Protein AF-A0A9N9F7E8-F1 (afdb_monomer_lite)

Structure (mmCIF, N/CA/C/O backbone):
data_AF-A0A9N9F7E8-F1
#
_entry.id   AF-A0A9N9F7E8-F1
#
loop_
_atom_site.group_PDB
_atom_site.id
_atom_site.type_symbol
_atom_site.label_atom_id
_atom_site.label_alt_id
_atom_site.label_comp_id
_atom_site.label_asym_id
_atom_site.label_entity_id
_atom_site.label_seq_id
_atom_site.pdbx_PDB_ins_code
_atom_site.Cartn_x
_atom_site.Cartn_y
_atom_site.Cartn_z
_atom_site.occupancy
_atom_site.B_iso_or_equiv
_atom_site.auth_seq_id
_atom_site.auth_comp_id
_atom_site.auth_asym_id
_atom_site.auth_atom_id
_atom_site.pdbx_PDB_model_num
ATOM 1 N N . MET A 1 1 ? -14.336 12.355 -33.159 1.00 33.62 1 MET A N 1
ATOM 2 C CA . MET A 1 1 ? -13.121 13.154 -32.905 1.00 33.62 1 MET A CA 1
ATOM 3 C C . MET A 1 1 ? -12.667 12.823 -31.501 1.00 33.62 1 MET A C 1
ATOM 5 O O . MET A 1 1 ? -13.355 13.148 -30.549 1.00 33.62 1 MET A O 1
ATOM 9 N N . SER A 1 2 ? -11.626 12.006 -31.411 1.00 33.62 2 SER A N 1
ATOM 10 C CA . SER A 1 2 ? -11.050 11.473 -30.179 1.00 33.62 2 SER A CA 1
ATOM 11 C C . SER A 1 2 ? -10.043 12.471 -29.615 1.00 33.62 2 SER A C 1
ATOM 13 O O . SER A 1 2 ? -9.005 12.694 -30.240 1.00 33.62 2 SER A O 1
ATOM 15 N N . ASP A 1 3 ? -10.354 13.051 -28.457 1.00 31.88 3 ASP A N 1
ATOM 16 C CA . ASP A 1 3 ? -9.431 13.906 -27.716 1.00 31.88 3 ASP A CA 1
ATOM 17 C C . ASP A 1 3 ? -8.297 13.068 -27.127 1.00 31.88 3 ASP A C 1
ATOM 19 O O . ASP A 1 3 ? -8.476 12.215 -26.257 1.00 31.88 3 ASP A O 1
ATOM 23 N N . ASN A 1 4 ? -7.113 13.321 -27.667 1.00 37.62 4 ASN A N 1
ATOM 24 C CA . ASN A 1 4 ? -5.850 12.723 -27.294 1.00 37.62 4 ASN A CA 1
ATOM 25 C C . ASN A 1 4 ? -5.193 13.675 -26.284 1.00 37.62 4 ASN A C 1
ATOM 27 O O . ASN A 1 4 ? -4.407 14.543 -26.663 1.00 37.62 4 ASN A O 1
ATOM 31 N N . SER A 1 5 ? -5.565 13.579 -25.005 1.00 33.84 5 SER A N 1
ATOM 32 C CA . SER A 1 5 ? -4.912 14.355 -23.950 1.00 33.84 5 SER A CA 1
ATOM 33 C C . SER A 1 5 ? -3.569 13.714 -23.596 1.00 33.84 5 SER A C 1
ATOM 35 O O . SER A 1 5 ? -3.458 12.747 -22.842 1.00 33.84 5 SER A O 1
ATOM 37 N N . SER A 1 6 ? -2.515 14.266 -24.189 1.00 37.91 6 SER A N 1
ATOM 38 C CA . SER A 1 6 ? -1.128 14.064 -23.792 1.00 37.91 6 SER A CA 1
ATOM 39 C C . SER A 1 6 ? -0.944 14.471 -22.327 1.00 37.91 6 SER A C 1
ATOM 41 O O . SER A 1 6 ? -0.905 15.653 -21.993 1.00 37.91 6 SER A O 1
ATOM 43 N N . PHE A 1 7 ? -0.844 13.481 -21.441 1.00 34.72 7 PHE A N 1
ATOM 44 C CA . PHE A 1 7 ? -0.422 13.681 -20.059 1.00 34.72 7 PHE A CA 1
ATOM 45 C C . PHE A 1 7 ? 1.080 13.996 -20.027 1.00 34.72 7 PHE A C 1
ATOM 47 O O . PHE A 1 7 ? 1.919 13.096 -19.945 1.00 34.72 7 PHE A O 1
ATOM 54 N N . ASP A 1 8 ? 1.421 15.281 -20.087 1.00 38.88 8 ASP A N 1
ATOM 55 C CA . ASP A 1 8 ? 2.769 15.771 -19.801 1.00 38.88 8 ASP A CA 1
ATOM 56 C C . ASP A 1 8 ? 3.050 15.645 -18.294 1.00 38.88 8 ASP A C 1
ATOM 58 O O . ASP A 1 8 ? 2.698 16.488 -17.469 1.00 38.88 8 ASP A O 1
ATOM 62 N N . SER A 1 9 ? 3.665 14.524 -17.913 1.00 44.59 9 SER A N 1
ATOM 63 C CA . SER A 1 9 ? 4.025 14.172 -16.538 1.00 44.59 9 SER A CA 1
ATOM 64 C C . SER A 1 9 ? 5.375 14.781 -16.116 1.00 44.59 9 SER A C 1
ATOM 66 O O . SER A 1 9 ? 6.311 14.042 -15.809 1.00 44.59 9 SER A O 1
ATOM 68 N N . ASP A 1 10 ? 5.493 16.111 -16.113 1.00 39.81 10 ASP A N 1
ATOM 69 C CA . ASP A 1 10 ? 6.731 16.836 -15.753 1.00 39.81 10 ASP A CA 1
ATOM 70 C C . ASP A 1 10 ? 6.643 17.597 -14.406 1.00 39.81 10 ASP A C 1
ATOM 72 O O . ASP A 1 10 ? 7.353 18.575 -14.165 1.00 39.81 10 ASP A O 1
ATOM 76 N N . GLY A 1 11 ? 5.807 17.121 -13.475 1.00 37.00 11 GLY A N 1
ATOM 77 C CA . GLY A 1 11 ? 5.791 17.585 -12.080 1.00 37.00 11 GLY A CA 1
ATOM 78 C C . GLY A 1 11 ? 6.890 16.934 -11.213 1.00 37.00 11 GLY A C 1
ATOM 79 O O . GLY A 1 11 ? 7.220 15.760 -11.414 1.00 37.00 11 GLY A O 1
ATOM 80 N N . PRO A 1 12 ? 7.472 17.651 -10.231 1.00 37.75 12 PRO A N 1
ATOM 81 C CA . PRO A 1 12 ? 8.540 17.125 -9.387 1.00 37.75 12 PRO A CA 1
ATOM 82 C C . PRO A 1 12 ? 8.009 16.028 -8.453 1.00 37.75 12 PRO A C 1
ATOM 84 O O . PRO A 1 12 ? 7.117 16.263 -7.646 1.00 37.75 12 PRO A O 1
ATOM 87 N N . GLY A 1 13 ? 8.593 14.830 -8.538 1.00 44.91 13 GLY A N 1
ATOM 88 C CA . GLY A 1 13 ? 8.442 13.799 -7.507 1.00 44.91 13 GLY A CA 1
ATOM 89 C C . GLY A 1 13 ? 7.207 12.904 -7.591 1.00 44.91 13 GLY A C 1
ATOM 90 O O . GLY A 1 13 ? 6.865 12.291 -6.586 1.00 44.91 13 GLY A O 1
ATOM 91 N N . THR A 1 14 ? 6.560 12.751 -8.750 1.00 42.12 14 THR A N 1
ATOM 92 C CA . THR A 1 14 ? 5.558 11.684 -8.862 1.00 42.12 14 THR A CA 1
ATOM 93 C C . THR A 1 14 ? 6.263 10.332 -8.987 1.00 42.12 14 THR A C 1
ATOM 95 O O . THR A 1 14 ? 6.984 10.055 -9.943 1.00 42.12 14 THR A O 1
ATOM 98 N N . THR A 1 15 ? 6.017 9.460 -8.015 1.00 48.47 15 THR A N 1
ATOM 99 C CA . THR A 1 15 ? 6.227 8.002 -8.043 1.00 48.47 15 THR A CA 1
ATOM 100 C C . THR A 1 15 ? 5.374 7.310 -9.117 1.00 48.47 15 THR A C 1
ATOM 102 O O . THR A 1 15 ? 5.123 6.108 -9.048 1.00 48.47 15 THR A O 1
ATOM 105 N N . PHE A 1 16 ? 4.891 8.056 -10.116 1.00 48.00 16 PHE A N 1
ATOM 106 C CA . PHE A 1 16 ? 3.970 7.557 -11.113 1.00 48.00 16 PHE A CA 1
ATOM 107 C C . PHE A 1 16 ? 4.728 6.710 -12.129 1.00 48.00 16 PHE A C 1
ATOM 109 O O . PHE A 1 16 ? 5.260 7.172 -13.142 1.00 48.00 16 PHE A O 1
ATOM 116 N N . HIS A 1 17 ? 4.774 5.423 -11.828 1.00 58.41 17 HIS A N 1
ATOM 117 C CA . HIS A 1 17 ? 5.099 4.404 -12.790 1.00 58.41 17 HIS A CA 1
ATOM 118 C C . HIS A 1 17 ? 3.817 4.087 -13.564 1.00 58.41 17 HIS A C 1
ATOM 120 O O . HIS A 1 17 ? 2.927 3.431 -13.030 1.00 58.41 17 HIS A O 1
ATOM 126 N N . ALA A 1 18 ? 3.707 4.557 -14.813 1.00 62.50 18 ALA A N 1
ATOM 127 C CA . ALA A 1 18 ? 2.624 4.113 -15.694 1.00 62.50 18 ALA A CA 1
ATOM 128 C C . ALA A 1 18 ? 2.554 2.572 -15.690 1.00 62.50 18 ALA A C 1
ATOM 130 O O . ALA A 1 18 ? 3.620 1.944 -15.584 1.00 62.50 18 ALA A O 1
ATOM 131 N N . PRO A 1 19 ? 1.359 1.964 -15.798 1.00 72.12 19 PRO A N 1
ATOM 132 C CA . PRO A 1 19 ? 1.246 0.518 -15.792 1.00 72.12 19 PRO A CA 1
ATOM 133 C C . PRO A 1 19 ? 2.209 -0.139 -16.781 1.00 72.12 19 PRO A C 1
ATOM 135 O O . PRO A 1 19 ? 2.353 0.268 -17.936 1.00 72.12 19 PRO A O 1
ATOM 138 N N . LEU A 1 20 ? 2.931 -1.126 -16.277 1.00 77.06 20 LEU A N 1
ATOM 139 C CA . LEU A 1 20 ? 3.789 -2.020 -17.013 1.00 77.06 20 LEU A CA 1
ATOM 140 C C . LEU A 1 20 ? 2.956 -2.764 -18.041 1.00 77.06 20 LEU A C 1
ATOM 142 O O . LEU A 1 20 ? 1.938 -3.372 -17.728 1.00 77.06 20 LEU A O 1
ATOM 146 N N . SER A 1 21 ? 3.450 -2.755 -19.270 1.00 69.44 21 SER A N 1
ATOM 147 C CA . SER A 1 21 ? 2.929 -3.620 -20.312 1.00 69.44 21 SER A CA 1
ATOM 148 C C . SER A 1 21 ? 3.685 -4.947 -20.318 1.00 69.44 21 SER A C 1
ATOM 150 O O . SER A 1 21 ? 4.881 -5.014 -20.017 1.00 69.44 21 SER A O 1
ATOM 152 N N . HIS A 1 22 ? 2.998 -6.005 -20.736 1.00 72.00 22 HIS A N 1
ATOM 153 C CA . HIS A 1 22 ? 3.630 -7.264 -21.125 1.00 72.00 22 HIS A CA 1
ATOM 154 C C . HIS A 1 22 ? 4.235 -7.214 -22.541 1.00 72.00 22 HIS A C 1
ATOM 156 O O . HIS A 1 22 ? 4.902 -8.162 -22.943 1.00 72.00 22 HIS A O 1
ATOM 162 N N . SER A 1 23 ? 4.049 -6.113 -23.279 1.00 72.94 23 SER A N 1
ATOM 163 C CA . SER A 1 23 ? 4.635 -5.859 -24.602 1.00 72.94 23 SER A CA 1
ATOM 164 C C . SER A 1 23 ? 5.964 -5.100 -24.528 1.00 72.94 23 SER A C 1
ATOM 166 O O . SER A 1 23 ? 6.263 -4.449 -23.527 1.00 72.94 23 SER A O 1
ATOM 168 N N . ILE A 1 24 ? 6.728 -5.109 -25.628 1.00 76.75 24 ILE A N 1
ATOM 169 C CA . ILE A 1 24 ? 7.996 -4.371 -25.744 1.00 76.75 24 ILE A CA 1
ATOM 170 C C . ILE A 1 24 ? 7.767 -2.881 -25.415 1.00 76.75 24 ILE A C 1
ATOM 172 O O . ILE A 1 24 ? 6.958 -2.226 -26.085 1.00 76.75 24 ILE A O 1
ATOM 176 N N . PRO A 1 25 ? 8.450 -2.321 -24.399 1.00 81.06 25 PRO A N 1
ATOM 177 C CA . PRO A 1 25 ? 8.230 -0.946 -23.973 1.00 81.06 25 PRO A CA 1
ATOM 178 C C . PRO A 1 25 ? 8.874 0.052 -24.939 1.00 81.06 25 PRO A C 1
ATOM 180 O O . PRO A 1 25 ? 10.015 -0.112 -25.378 1.00 81.06 25 PRO A O 1
ATOM 183 N N . LYS A 1 26 ? 8.181 1.165 -25.199 1.00 83.62 26 LYS A N 1
ATOM 184 C CA . LYS A 1 26 ? 8.778 2.314 -25.892 1.00 83.62 26 LYS A CA 1
ATOM 185 C C . LYS A 1 26 ? 9.717 3.049 -24.937 1.00 83.62 26 LYS A C 1
ATOM 187 O O . LYS A 1 26 ? 9.295 3.537 -23.890 1.00 83.62 26 LYS A O 1
ATOM 192 N N . LEU A 1 27 ? 10.996 3.142 -25.297 1.00 88.88 27 LEU A N 1
ATOM 193 C CA . LEU A 1 27 ? 11.977 3.859 -24.484 1.00 88.88 27 LEU A CA 1
ATOM 194 C C . LEU A 1 27 ? 11.739 5.370 -24.576 1.00 88.88 27 LEU A C 1
ATOM 196 O O . LEU A 1 27 ? 11.682 5.933 -25.668 1.00 88.88 27 LEU A O 1
ATOM 200 N N . LYS A 1 28 ? 11.637 6.037 -23.425 1.00 90.81 28 LYS A N 1
ATOM 201 C CA . LYS A 1 28 ? 11.517 7.496 -23.363 1.00 90.81 28 LYS A CA 1
ATOM 202 C C . LYS A 1 28 ? 12.843 8.163 -23.728 1.00 90.81 28 LYS A C 1
ATOM 204 O O . LYS A 1 28 ? 13.914 7.713 -23.317 1.00 90.81 28 LYS A O 1
ATOM 209 N N . LEU A 1 29 ? 12.763 9.270 -24.461 1.00 90.25 29 LEU A N 1
ATOM 210 C CA . LEU A 1 29 ? 13.929 10.043 -24.884 1.00 90.25 29 LEU A CA 1
ATOM 211 C C . LEU A 1 29 ? 14.613 10.733 -23.694 1.00 90.25 29 LEU A C 1
ATOM 213 O O . LEU A 1 29 ? 13.963 11.234 -22.776 1.00 90.25 29 LEU A O 1
ATOM 217 N N . PHE A 1 30 ? 15.942 10.831 -23.736 1.00 92.69 30 PHE A N 1
ATOM 218 C CA . PHE A 1 30 ? 16.720 11.490 -22.682 1.00 92.69 30 PHE A CA 1
ATOM 219 C C . PHE A 1 30 ? 16.620 13.017 -22.685 1.00 92.69 30 PHE A C 1
ATOM 221 O O . PHE A 1 30 ? 16.756 13.622 -21.622 1.00 92.69 30 PHE A O 1
ATOM 228 N N . GLY A 1 31 ? 16.412 13.652 -23.841 1.00 91.00 31 GLY A N 1
ATOM 229 C CA . GLY A 1 31 ? 16.297 15.112 -23.969 1.00 91.00 31 GLY A CA 1
ATOM 230 C C . GLY A 1 31 ? 15.212 15.742 -23.076 1.00 91.00 31 GLY A C 1
ATOM 231 O O . GLY A 1 31 ? 15.539 16.626 -22.266 1.00 91.00 31 GLY A O 1
ATOM 232 N N . PRO A 1 32 ? 13.948 15.281 -23.166 1.00 91.50 32 PRO A N 1
ATOM 233 C CA . PRO A 1 32 ? 12.855 15.823 -22.359 1.00 91.50 32 PRO A CA 1
ATOM 234 C C . PRO A 1 32 ? 12.994 15.486 -20.869 1.00 91.50 32 PRO A C 1
ATOM 236 O O . PRO A 1 32 ? 12.757 16.350 -20.035 1.00 91.50 32 PRO A O 1
ATOM 239 N N . ALA A 1 33 ? 13.490 14.297 -20.509 1.00 90.50 33 ALA A N 1
ATOM 240 C CA . ALA A 1 33 ? 13.563 13.862 -19.113 1.00 90.50 33 ALA A CA 1
ATOM 241 C C . ALA A 1 33 ? 14.470 14.760 -18.245 1.00 90.50 33 ALA A C 1
ATOM 243 O O . ALA A 1 33 ? 15.703 14.680 -18.322 1.00 90.50 33 ALA A O 1
ATOM 244 N N . LYS A 1 34 ? 13.881 15.603 -17.388 1.00 94.56 34 LYS A N 1
ATOM 245 C CA . LYS A 1 34 ? 14.629 16.482 -16.465 1.00 94.56 34 LYS A CA 1
ATOM 246 C C . LYS A 1 34 ? 14.920 15.831 -15.110 1.00 94.56 34 LYS A C 1
ATOM 248 O O . LYS A 1 34 ? 15.949 16.132 -14.502 1.00 94.56 34 LYS A O 1
ATOM 253 N N . HIS A 1 35 ? 14.077 14.894 -14.685 1.00 94.69 35 HIS A N 1
ATOM 254 C CA . HIS A 1 35 ? 14.134 14.239 -13.378 1.00 94.69 35 HIS A CA 1
ATOM 255 C C . HIS A 1 35 ? 14.105 12.714 -13.515 1.00 94.69 35 HIS A C 1
ATOM 257 O O . HIS A 1 35 ? 13.542 12.174 -14.465 1.00 94.69 35 HIS A O 1
ATOM 263 N N . CYS A 1 36 ? 14.726 12.015 -12.566 1.00 94.56 36 CYS A N 1
ATOM 264 C CA . CYS A 1 36 ? 14.666 10.560 -12.479 1.00 94.56 36 CYS A CA 1
ATOM 265 C C . CYS A 1 36 ? 13.236 10.103 -12.178 1.00 94.56 36 CYS A C 1
ATOM 267 O O . CYS A 1 36 ? 12.700 10.471 -11.139 1.00 94.56 36 CYS A O 1
ATOM 269 N N . ALA A 1 37 ? 12.668 9.226 -13.007 1.00 91.62 37 ALA A N 1
ATOM 270 C CA . ALA A 1 37 ? 11.332 8.672 -12.772 1.00 91.62 37 ALA A CA 1
ATOM 271 C C . ALA A 1 37 ? 11.239 7.790 -11.508 1.00 91.62 37 ALA A C 1
ATOM 273 O O . ALA A 1 37 ? 10.150 7.543 -11.016 1.00 91.62 37 ALA A O 1
ATOM 274 N N . GLY A 1 38 ? 12.371 7.297 -10.988 1.00 90.12 38 GLY A N 1
ATOM 275 C CA . GLY A 1 38 ? 12.398 6.474 -9.774 1.00 90.12 38 GLY A CA 1
ATOM 276 C C . GLY A 1 38 ? 12.469 7.276 -8.471 1.00 90.12 38 GLY A C 1
ATOM 277 O O . GLY A 1 38 ? 11.824 6.913 -7.501 1.00 90.12 38 GLY A O 1
ATOM 278 N N . CYS A 1 39 ? 13.252 8.361 -8.426 1.00 92.88 39 CYS A N 1
ATOM 279 C CA . CYS A 1 39 ? 13.493 9.119 -7.184 1.00 92.88 39 CYS A CA 1
ATOM 280 C C . CYS A 1 39 ? 13.211 10.622 -7.281 1.00 92.88 39 CYS A C 1
ATOM 282 O O . CYS A 1 39 ? 13.555 11.363 -6.365 1.00 92.88 39 CYS A O 1
ATOM 284 N N . GLY A 1 40 ? 12.704 11.112 -8.414 1.00 92.31 40 GLY A N 1
ATOM 285 C CA . GLY A 1 40 ? 12.386 12.525 -8.643 1.00 92.31 40 GLY A CA 1
ATOM 286 C C . GLY A 1 40 ? 13.588 13.475 -8.734 1.00 92.31 40 GLY A C 1
ATOM 287 O O . GLY A 1 40 ? 13.427 14.638 -9.088 1.00 92.31 40 GLY A O 1
ATOM 288 N N . LYS A 1 41 ? 14.817 13.022 -8.451 1.00 93.94 41 LYS A N 1
ATOM 289 C CA . LYS A 1 41 ? 16.009 13.890 -8.443 1.00 93.94 41 LYS A CA 1
ATOM 290 C C . LYS A 1 41 ? 16.381 14.352 -9.854 1.00 93.94 41 LYS A C 1
ATOM 292 O O . LYS A 1 41 ? 16.406 13.546 -10.787 1.00 93.94 41 LYS A O 1
ATOM 297 N N . LYS A 1 42 ? 16.733 15.636 -9.991 1.00 95.50 42 LYS A N 1
ATOM 298 C CA . LYS A 1 42 ? 17.159 16.255 -11.256 1.00 95.50 42 LYS A CA 1
ATOM 299 C C . LYS A 1 42 ? 18.423 15.585 -11.794 1.00 95.50 42 LYS A C 1
ATOM 301 O O . LYS A 1 42 ? 19.361 15.313 -11.040 1.00 95.50 42 LYS A O 1
ATOM 306 N N . PHE A 1 43 ? 18.448 15.315 -13.094 1.00 95.50 43 PHE A N 1
ATOM 307 C CA . PHE A 1 43 ? 19.644 14.807 -13.762 1.00 95.50 43 PHE A CA 1
ATOM 308 C C . PHE A 1 43 ? 20.723 15.894 -13.874 1.00 95.50 43 PHE A C 1
ATOM 310 O O . PHE A 1 43 ? 20.423 17.083 -13.979 1.00 95.50 43 PHE A O 1
ATOM 317 N N . SER A 1 44 ? 21.987 15.480 -13.855 1.00 93.38 44 SER A N 1
ATOM 318 C CA . SER A 1 44 ? 23.159 16.360 -13.925 1.00 93.38 44 SER A CA 1
ATOM 319 C C . SER A 1 44 ? 24.347 15.601 -14.522 1.00 93.38 44 SER A C 1
ATOM 321 O O . SER A 1 44 ? 24.231 14.412 -14.809 1.00 93.38 44 SER A O 1
ATOM 323 N N . LEU A 1 45 ? 25.504 16.251 -14.675 1.00 91.38 45 LEU A N 1
ATOM 324 C CA . LEU A 1 45 ? 26.712 15.609 -15.214 1.00 91.38 45 LEU A CA 1
ATOM 325 C C . LEU A 1 45 ? 27.158 14.377 -14.404 1.00 91.38 45 LEU A C 1
ATOM 327 O O . LEU A 1 45 ? 27.673 13.422 -14.972 1.00 91.38 45 LEU A O 1
ATOM 331 N N . ILE A 1 46 ? 26.902 14.365 -13.092 1.00 93.19 46 ILE A N 1
ATOM 332 C CA . ILE A 1 46 ? 27.213 13.230 -12.205 1.00 93.19 46 ILE A CA 1
ATOM 333 C C . ILE A 1 46 ? 26.035 12.262 -12.027 1.00 93.19 46 ILE A C 1
ATOM 335 O O . ILE A 1 46 ? 26.210 11.127 -11.586 1.00 93.19 46 ILE A O 1
ATOM 339 N N . ARG A 1 47 ? 24.809 12.693 -12.354 1.00 95.19 47 ARG A N 1
ATOM 340 C CA . ARG A 1 47 ? 23.607 11.855 -12.316 1.00 95.19 47 ARG A CA 1
ATOM 341 C C . ARG A 1 47 ? 23.177 11.558 -13.742 1.00 95.19 47 ARG A C 1
ATOM 343 O O . ARG A 1 47 ? 22.321 12.242 -14.298 1.00 95.19 47 ARG A O 1
ATOM 350 N N . LEU A 1 48 ? 23.776 10.510 -14.292 1.00 94.88 48 LEU A N 1
ATOM 351 C CA . LEU A 1 48 ? 23.533 10.058 -15.656 1.00 94.88 48 LEU A CA 1
ATOM 352 C C . LEU A 1 48 ? 22.124 9.472 -15.834 1.00 94.88 48 LEU A C 1
ATOM 354 O O . LEU A 1 48 ? 21.514 8.956 -14.888 1.00 94.88 48 LEU A O 1
ATOM 358 N N . LYS A 1 49 ? 21.631 9.571 -17.070 1.00 96.44 49 LYS A N 1
ATOM 359 C CA . LYS A 1 49 ? 20.322 9.090 -17.520 1.00 96.44 49 LYS A CA 1
ATOM 360 C C . LYS A 1 49 ? 20.446 7.681 -18.092 1.00 96.44 49 LYS A C 1
ATOM 362 O O . LYS A 1 49 ? 21.332 7.420 -18.898 1.00 96.44 49 LYS A O 1
ATOM 367 N N . TYR A 1 50 ? 19.524 6.804 -17.717 1.00 96.94 50 TYR A N 1
ATOM 368 C CA . TYR A 1 50 ? 19.410 5.443 -18.236 1.00 96.94 50 TYR A CA 1
ATOM 369 C C . TYR A 1 50 ? 17.949 5.124 -18.526 1.00 96.94 50 TYR A C 1
ATOM 371 O O . TYR A 1 50 ? 17.074 5.614 -17.822 1.00 96.94 50 TYR A O 1
ATOM 379 N N . ASN A 1 51 ? 17.661 4.269 -19.507 1.00 94.31 51 ASN A N 1
ATOM 380 C CA . ASN A 1 51 ? 16.319 3.708 -19.653 1.00 94.31 51 ASN A CA 1
ATOM 381 C C . ASN A 1 51 ? 16.213 2.377 -18.914 1.00 94.31 51 ASN A C 1
ATOM 383 O O . ASN A 1 51 ? 17.069 1.505 -19.077 1.00 94.31 51 ASN A O 1
ATOM 387 N N . CYS A 1 52 ? 15.115 2.191 -18.187 1.00 94.06 52 CYS A N 1
ATOM 388 C CA . CYS A 1 52 ? 14.658 0.856 -17.831 1.00 94.06 52 CYS A CA 1
ATOM 389 C C . CYS A 1 52 ? 14.197 0.128 -19.102 1.00 94.06 52 CYS A C 1
ATOM 391 O O . CYS A 1 52 ? 13.373 0.651 -19.851 1.00 94.06 52 CYS A O 1
ATOM 393 N N . LYS A 1 53 ? 14.703 -1.081 -19.339 1.00 92.50 53 LYS A N 1
ATOM 394 C CA . LYS A 1 53 ? 14.366 -1.906 -20.506 1.00 92.50 53 LYS A CA 1
ATOM 395 C C . LYS A 1 53 ? 13.046 -2.666 -20.370 1.00 92.50 53 LYS A C 1
ATOM 397 O O . LYS A 1 53 ? 12.593 -3.236 -21.350 1.00 92.50 53 LYS A O 1
ATOM 402 N N . ASN A 1 54 ? 12.410 -2.628 -19.195 1.00 90.31 54 ASN A N 1
ATOM 403 C CA . ASN A 1 54 ? 11.086 -3.218 -18.974 1.00 90.31 54 ASN A CA 1
ATOM 404 C C . ASN A 1 54 ? 9.936 -2.196 -19.067 1.00 90.31 54 ASN A C 1
ATOM 406 O O . ASN A 1 54 ? 8.890 -2.526 -19.605 1.00 90.31 54 ASN A O 1
ATOM 410 N N . CYS A 1 55 ? 10.119 -0.951 -18.607 1.00 89.56 55 CYS A N 1
ATOM 411 C CA . CYS A 1 55 ? 9.069 0.082 -18.670 1.00 89.56 55 CYS A CA 1
ATOM 412 C C . CYS A 1 55 ? 9.372 1.275 -19.582 1.00 89.56 55 CYS A C 1
ATOM 414 O O . CYS A 1 55 ? 8.503 2.106 -19.818 1.00 89.56 55 CYS A O 1
ATOM 416 N N . GLY A 1 56 ? 10.613 1.422 -20.050 1.00 90.25 56 GLY A N 1
ATOM 417 C CA . GLY A 1 56 ? 11.032 2.521 -20.921 1.00 90.25 56 GLY A CA 1
ATOM 418 C C . GLY A 1 56 ? 11.345 3.850 -20.224 1.00 90.25 56 GLY A C 1
ATOM 419 O O . GLY A 1 56 ? 11.961 4.719 -20.848 1.00 90.25 56 GLY A O 1
ATOM 420 N N . ASN A 1 57 ? 11.001 4.021 -18.943 1.00 92.81 57 ASN A N 1
ATOM 421 C CA . ASN A 1 57 ? 11.237 5.266 -18.202 1.00 92.81 57 ASN A CA 1
ATOM 422 C C . ASN A 1 57 ? 12.725 5.618 -18.053 1.00 92.81 57 ASN A C 1
ATOM 424 O O . ASN A 1 57 ? 13.586 4.737 -17.977 1.00 92.81 57 ASN A O 1
ATOM 428 N N . VAL A 1 58 ? 13.007 6.925 -17.960 1.00 94.69 58 VAL A N 1
ATOM 429 C CA . VAL A 1 58 ? 14.355 7.453 -17.718 1.00 94.69 58 VAL A CA 1
ATOM 430 C C . VAL A 1 58 ? 14.628 7.521 -16.215 1.00 94.69 58 VAL A C 1
ATOM 432 O O . VAL A 1 58 ? 13.941 8.212 -15.465 1.00 94.69 58 VAL A O 1
ATOM 435 N N . VAL A 1 59 ? 15.657 6.813 -15.772 1.00 96.06 59 VAL A N 1
ATOM 436 C CA . VAL A 1 59 ? 16.038 6.626 -14.371 1.00 96.06 59 VAL A CA 1
ATOM 437 C C . VAL A 1 59 ? 17.535 6.866 -14.178 1.00 96.06 59 VAL A C 1
ATOM 439 O O . VAL A 1 59 ? 18.319 6.833 -15.124 1.00 96.06 59 VAL A O 1
ATOM 442 N N . CYS A 1 60 ? 17.945 7.155 -12.945 1.00 97.19 60 CYS A N 1
ATOM 443 C CA . CYS A 1 60 ? 19.357 7.302 -12.592 1.00 97.19 60 CYS A CA 1
ATOM 444 C C . CYS A 1 60 ? 19.991 5.952 -12.226 1.00 97.19 60 CYS A C 1
ATOM 446 O O . CYS A 1 60 ? 19.272 4.979 -11.995 1.00 97.19 60 CYS A O 1
ATOM 448 N N . ASN A 1 61 ? 21.327 5.902 -12.115 1.00 96.31 61 ASN A N 1
ATOM 449 C CA . ASN A 1 61 ? 22.028 4.653 -11.789 1.00 96.31 61 ASN A CA 1
ATOM 450 C C . ASN A 1 61 ? 21.510 4.014 -10.493 1.00 96.31 61 ASN A C 1
ATOM 452 O O . ASN A 1 61 ? 21.158 2.846 -10.525 1.00 96.31 61 ASN A O 1
ATOM 456 N N . ARG A 1 62 ? 21.365 4.808 -9.420 1.00 96.06 62 ARG A N 1
ATOM 457 C CA . ARG A 1 62 ? 20.889 4.341 -8.102 1.00 96.06 62 ARG A CA 1
ATOM 458 C C . ARG A 1 62 ? 19.486 3.736 -8.108 1.00 96.06 62 ARG A C 1
ATOM 460 O O . ARG A 1 62 ? 19.162 3.004 -7.196 1.00 96.06 62 ARG A O 1
ATOM 467 N N . CYS A 1 63 ? 18.657 4.084 -9.094 1.00 96.31 63 CYS A N 1
ATOM 468 C CA . CYS A 1 63 ? 17.292 3.559 -9.212 1.00 96.31 63 CYS A CA 1
ATOM 469 C C . CYS A 1 63 ? 17.186 2.425 -10.241 1.00 96.31 63 CYS A C 1
ATOM 471 O O . CYS A 1 63 ? 16.093 2.147 -10.737 1.00 96.31 63 CYS A O 1
ATOM 473 N N . SER A 1 64 ? 18.324 1.910 -10.720 1.00 96.62 64 SER A N 1
ATOM 474 C CA . SER A 1 64 ? 18.389 0.913 -11.793 1.00 96.62 64 SER A CA 1
ATOM 475 C C . SER A 1 64 ? 19.678 0.093 -11.768 1.00 96.62 64 SER A C 1
ATOM 477 O O . SER A 1 64 ? 20.271 -0.199 -12.812 1.00 96.62 64 SER A O 1
ATOM 479 N N . GLU A 1 65 ? 20.170 -0.227 -10.574 1.00 96.12 65 GLU A N 1
ATOM 480 C CA . GLU A 1 65 ? 21.423 -0.976 -10.418 1.00 96.12 65 GLU A CA 1
ATOM 481 C C . GLU A 1 65 ? 21.259 -2.422 -10.897 1.00 96.12 65 GLU A C 1
ATOM 483 O O . GLU A 1 65 ? 22.148 -2.963 -11.554 1.00 96.12 65 GLU A O 1
ATOM 488 N N . ASN A 1 66 ? 20.067 -2.985 -10.701 1.00 94.94 66 ASN A N 1
ATOM 489 C CA . ASN A 1 66 ? 19.744 -4.362 -11.040 1.00 94.94 66 ASN A CA 1
ATOM 490 C C . ASN A 1 66 ? 19.634 -4.627 -12.555 1.00 94.94 66 ASN A C 1
ATOM 492 O O . ASN A 1 66 ? 19.431 -3.733 -13.394 1.00 94.94 66 ASN A O 1
ATOM 496 N N . ARG A 1 67 ? 19.796 -5.902 -12.912 1.00 94.75 67 ARG A N 1
ATOM 497 C CA . ARG A 1 67 ? 19.644 -6.446 -14.265 1.00 94.75 67 ARG A CA 1
ATOM 498 C C . ARG A 1 67 ? 18.682 -7.628 -14.223 1.00 94.75 67 ARG A C 1
ATOM 500 O O . ARG A 1 67 ? 18.647 -8.333 -13.223 1.00 94.75 67 ARG A O 1
ATOM 507 N N . PHE A 1 68 ? 17.914 -7.823 -15.288 1.00 91.81 68 PHE A N 1
ATOM 508 C CA . PHE A 1 68 ? 16.938 -8.907 -15.381 1.00 91.81 68 PHE A CA 1
ATOM 509 C C . PHE A 1 68 ? 16.919 -9.507 -16.787 1.00 91.81 68 PHE A C 1
ATOM 511 O O . PHE A 1 68 ? 17.141 -8.782 -17.762 1.00 91.81 68 PHE A O 1
ATOM 518 N N . ASP A 1 69 ? 16.623 -10.799 -16.898 1.00 89.19 69 ASP A N 1
ATOM 519 C CA . ASP A 1 69 ? 16.486 -11.480 -18.186 1.00 89.19 69 ASP A CA 1
ATOM 520 C C . ASP A 1 69 ? 15.168 -11.086 -18.857 1.00 89.19 69 ASP A C 1
ATOM 522 O O . ASP A 1 69 ? 14.074 -11.399 -18.389 1.00 89.19 69 ASP A O 1
ATOM 526 N N . LEU A 1 70 ? 15.272 -10.347 -19.962 1.00 85.88 70 LEU A N 1
ATOM 527 C CA . LEU A 1 70 ? 14.133 -9.821 -20.717 1.00 85.88 70 LEU A CA 1
ATOM 528 C C . LEU A 1 70 ? 14.091 -10.430 -22.125 1.00 85.88 70 LEU A C 1
ATOM 530 O O . LEU A 1 70 ? 13.908 -9.712 -23.110 1.00 85.88 70 LEU A O 1
ATOM 534 N N . THR A 1 71 ? 14.261 -11.751 -22.226 1.00 80.69 71 THR A N 1
ATOM 535 C CA . THR A 1 71 ? 14.311 -12.488 -23.503 1.00 80.69 71 THR A CA 1
ATOM 536 C C . THR A 1 71 ? 13.077 -12.227 -24.364 1.00 80.69 71 THR A C 1
ATOM 538 O O . THR A 1 71 ? 13.225 -11.921 -25.544 1.00 80.69 71 THR A O 1
ATOM 541 N N . ARG A 1 72 ? 11.891 -12.139 -23.739 1.00 73.56 72 ARG A N 1
ATOM 542 C CA . ARG A 1 72 ? 10.623 -11.763 -24.396 1.00 73.56 72 ARG A CA 1
ATOM 543 C C . ARG A 1 72 ? 10.648 -10.408 -25.121 1.00 73.56 72 ARG A C 1
ATOM 545 O O . ARG A 1 72 ? 9.789 -10.123 -25.945 1.00 73.56 72 ARG A O 1
ATOM 552 N N . PHE A 1 73 ? 11.592 -9.531 -24.775 1.00 79.12 73 PHE A N 1
ATOM 553 C CA . PHE A 1 73 ? 11.793 -8.220 -25.400 1.00 79.12 73 PHE A CA 1
ATOM 554 C C . PHE A 1 73 ? 13.025 -8.184 -26.316 1.00 79.12 73 PHE A C 1
ATOM 556 O O . PHE A 1 73 ? 13.471 -7.108 -26.708 1.00 79.12 73 PHE A O 1
ATOM 563 N N . GLY A 1 74 ? 13.586 -9.348 -26.655 1.00 76.25 74 GLY A N 1
ATOM 564 C CA . GLY A 1 74 ? 14.773 -9.482 -27.499 1.00 76.25 74 GLY A CA 1
ATOM 565 C C . GLY A 1 74 ? 16.092 -9.218 -26.770 1.00 76.25 74 GLY A C 1
ATOM 566 O O . GLY A 1 74 ? 17.119 -8.998 -27.412 1.00 76.25 74 GLY A O 1
ATOM 567 N N . HIS A 1 75 ? 16.096 -9.212 -25.433 1.00 82.31 75 HIS A N 1
ATOM 568 C CA . HIS A 1 75 ? 17.318 -9.080 -24.643 1.00 82.31 75 HIS A CA 1
ATOM 569 C C . HIS A 1 75 ? 17.851 -10.459 -24.243 1.00 82.31 75 HIS A C 1
ATOM 571 O O . HIS A 1 75 ? 17.404 -11.042 -23.261 1.00 82.31 75 HIS A O 1
ATOM 577 N N . PHE A 1 76 ? 18.839 -10.956 -24.989 1.00 81.88 76 PHE A N 1
ATOM 578 C CA . PHE A 1 76 ? 19.497 -12.249 -24.733 1.00 81.88 76 PHE A CA 1
ATOM 579 C C . PHE A 1 76 ? 20.564 -12.210 -23.627 1.00 81.88 76 PHE A C 1
ATOM 581 O O . PHE A 1 76 ? 21.166 -13.228 -23.316 1.00 81.88 76 PHE A O 1
ATOM 588 N N . ASN A 1 77 ? 20.801 -11.035 -23.043 1.00 87.81 77 ASN A N 1
ATOM 589 C CA . ASN A 1 77 ? 21.652 -10.835 -21.873 1.00 87.81 77 ASN A CA 1
ATOM 590 C C . ASN A 1 77 ? 20.884 -10.000 -20.832 1.00 87.81 77 ASN A C 1
ATOM 592 O O . ASN A 1 77 ? 20.055 -9.172 -21.243 1.00 87.81 77 ASN A O 1
ATOM 596 N N . PRO A 1 78 ? 21.193 -10.130 -19.525 1.00 92.25 78 PRO A N 1
ATOM 597 C CA . PRO A 1 78 ? 20.532 -9.371 -18.468 1.00 92.25 78 PRO A CA 1
ATOM 598 C C . PRO A 1 78 ? 20.505 -7.860 -18.748 1.00 92.25 78 PRO A C 1
ATOM 600 O O . PRO A 1 78 ? 21.537 -7.197 -18.894 1.00 92.25 78 PRO A O 1
ATOM 603 N N . ALA A 1 79 ? 19.305 -7.288 -18.800 1.00 92.94 79 ALA A N 1
ATOM 604 C CA . ALA A 1 79 ? 19.060 -5.910 -19.202 1.00 92.94 79 ALA A CA 1
ATOM 605 C C . ALA A 1 79 ? 18.765 -5.002 -17.998 1.00 92.94 79 ALA A C 1
ATOM 607 O O . ALA A 1 79 ? 18.188 -5.426 -16.999 1.00 92.94 79 ALA A O 1
ATOM 608 N N . ARG A 1 80 ? 19.158 -3.721 -18.081 1.00 96.00 80 ARG A N 1
ATOM 609 C CA . ARG A 1 80 ? 18.931 -2.728 -17.011 1.00 96.00 80 ARG A CA 1
ATOM 610 C C . ARG A 1 80 ? 17.445 -2.500 -16.782 1.00 96.00 80 ARG A C 1
ATOM 612 O O . ARG A 1 80 ? 16.739 -2.076 -17.694 1.00 96.00 80 ARG A O 1
ATOM 619 N N . VAL A 1 81 ? 17.007 -2.674 -15.543 1.00 95.31 81 VAL A N 1
ATOM 620 C CA . VAL A 1 81 ? 15.641 -2.378 -15.107 1.00 95.31 81 VAL A CA 1
ATOM 621 C C . VAL A 1 81 ? 15.663 -1.413 -13.930 1.00 95.31 81 VAL A C 1
ATOM 623 O O . VAL A 1 81 ? 16.654 -1.342 -13.210 1.00 95.31 81 VAL A O 1
ATOM 626 N N . CYS A 1 82 ? 14.602 -0.625 -13.763 1.00 94.75 82 CYS A N 1
ATOM 627 C CA . CYS A 1 82 ? 14.430 0.152 -12.540 1.00 94.75 82 CYS A CA 1
ATOM 628 C C . CYS A 1 82 ? 13.993 -0.746 -11.378 1.00 94.75 82 CYS A C 1
ATOM 630 O O . CYS A 1 82 ? 13.505 -1.851 -11.611 1.00 94.75 82 CYS A O 1
ATOM 632 N N . ASP A 1 83 ? 14.116 -0.254 -10.149 1.00 93.19 83 ASP A N 1
ATOM 633 C CA . ASP A 1 83 ? 13.813 -1.038 -8.941 1.00 93.19 83 ASP A CA 1
ATOM 634 C C . ASP A 1 83 ? 12.361 -1.541 -8.917 1.00 93.19 83 ASP A C 1
ATOM 636 O O . ASP A 1 83 ? 12.121 -2.715 -8.645 1.00 93.19 83 ASP A O 1
ATOM 640 N N . ILE A 1 84 ? 11.411 -0.696 -9.339 1.00 90.62 84 ILE A N 1
ATOM 641 C CA . ILE A 1 84 ? 9.987 -1.055 -9.473 1.00 90.62 84 ILE A CA 1
ATOM 642 C C . ILE A 1 84 ? 9.814 -2.241 -10.432 1.00 90.62 84 ILE A C 1
ATOM 644 O O . ILE A 1 84 ? 9.164 -3.232 -10.109 1.00 90.62 84 ILE A O 1
ATOM 648 N N . CYS A 1 85 ? 10.434 -2.170 -11.615 1.00 91.31 85 CYS A N 1
ATOM 649 C CA . CYS A 1 85 ? 10.392 -3.264 -12.584 1.00 91.31 85 CYS A CA 1
ATOM 650 C C . CYS A 1 85 ? 11.092 -4.516 -12.060 1.00 91.31 85 CYS A C 1
ATOM 652 O O . CYS A 1 85 ? 10.612 -5.612 -12.312 1.00 91.31 85 CYS A O 1
ATOM 654 N N . CYS A 1 86 ? 12.211 -4.368 -11.352 1.00 92.50 86 CYS A N 1
ATOM 655 C CA . CYS A 1 86 ? 12.939 -5.492 -10.779 1.00 92.50 86 CYS A CA 1
ATOM 656 C C . CYS A 1 86 ? 12.058 -6.272 -9.797 1.00 92.50 86 CYS A C 1
ATOM 658 O O . CYS A 1 86 ? 11.947 -7.491 -9.903 1.00 92.50 86 CYS A O 1
ATOM 660 N N . GLN A 1 87 ? 11.385 -5.569 -8.884 1.00 91.50 87 GLN A N 1
ATOM 661 C CA . GLN A 1 87 ? 10.468 -6.183 -7.927 1.00 91.50 87 GLN A CA 1
ATOM 662 C C . GLN A 1 87 ? 9.295 -6.866 -8.638 1.00 91.50 87 GLN A C 1
ATOM 664 O O . GLN A 1 87 ? 9.000 -8.028 -8.368 1.00 91.50 87 GLN A O 1
ATOM 669 N N . ALA A 1 88 ? 8.671 -6.182 -9.597 1.00 91.19 88 ALA A N 1
ATOM 670 C CA . ALA A 1 88 ? 7.549 -6.727 -10.349 1.00 91.19 88 ALA A CA 1
ATOM 671 C C . ALA A 1 88 ? 7.943 -7.980 -11.164 1.00 91.19 88 ALA A C 1
ATOM 673 O O . ALA A 1 88 ? 7.222 -8.976 -11.192 1.00 91.19 88 ALA A O 1
ATOM 674 N N . LEU A 1 89 ? 9.119 -7.984 -11.792 1.00 90.31 89 LEU A N 1
ATOM 675 C CA . LEU A 1 89 ? 9.608 -9.135 -12.556 1.00 90.31 89 LEU A CA 1
ATOM 676 C C . LEU A 1 89 ? 9.940 -10.332 -11.653 1.00 90.31 89 LEU A C 1
ATOM 678 O O . LEU A 1 89 ? 9.591 -11.454 -12.010 1.00 90.31 89 LEU A O 1
ATOM 682 N N . ASN A 1 90 ? 10.505 -10.102 -10.463 1.00 92.31 90 ASN A N 1
ATOM 683 C CA . ASN A 1 90 ? 10.713 -11.154 -9.462 1.00 92.31 90 ASN A CA 1
ATOM 684 C C . ASN A 1 90 ? 9.385 -11.789 -9.014 1.00 92.31 90 ASN A C 1
ATOM 686 O O . ASN A 1 90 ? 9.251 -13.006 -8.989 1.00 92.31 90 ASN A O 1
ATOM 690 N N . ILE A 1 91 ? 8.361 -10.982 -8.721 1.00 92.88 91 ILE A N 1
ATOM 691 C CA . ILE A 1 91 ? 7.036 -11.494 -8.320 1.00 92.88 91 ILE A CA 1
ATOM 692 C C . ILE A 1 91 ? 6.394 -12.324 -9.446 1.00 92.88 91 ILE A C 1
ATOM 694 O O . ILE A 1 91 ? 5.721 -13.330 -9.193 1.00 92.88 91 ILE A O 1
ATOM 698 N N . SER A 1 92 ? 6.634 -11.941 -10.703 1.00 89.25 92 SER A N 1
ATOM 699 C CA . SER A 1 92 ? 6.110 -12.655 -11.874 1.00 89.25 92 SER A CA 1
ATOM 700 C C . SER A 1 92 ? 6.626 -14.097 -11.979 1.00 89.25 92 SER A C 1
ATOM 702 O O . SER A 1 92 ? 5.926 -14.935 -12.544 1.00 89.25 92 SER A O 1
ATOM 704 N N . SER A 1 93 ? 7.812 -14.404 -11.439 1.00 87.25 93 SER A N 1
ATOM 705 C CA . SER A 1 93 ? 8.438 -15.733 -11.525 1.00 87.25 93 SER A CA 1
ATOM 706 C C . SER A 1 93 ? 8.239 -16.623 -10.289 1.00 87.25 93 SER A C 1
ATOM 708 O O . SER A 1 93 ? 8.489 -17.822 -10.369 1.00 87.25 93 SER A O 1
ATOM 710 N N . MET A 1 94 ? 7.745 -16.089 -9.168 1.00 92.06 94 MET A N 1
ATOM 711 C CA . MET A 1 94 ? 7.595 -16.831 -7.902 1.00 92.06 94 MET A CA 1
ATOM 712 C C . MET A 1 94 ? 6.528 -17.938 -7.960 1.00 92.06 94 MET A C 1
ATOM 714 O O . MET A 1 94 ? 5.506 -17.811 -8.623 1.00 92.06 94 MET A O 1
ATOM 718 N N . SER A 1 95 ? 6.680 -19.032 -7.226 1.00 90.44 95 SER A N 1
ATOM 719 C CA . SER A 1 95 ? 5.610 -20.021 -7.032 1.00 90.44 95 SER A CA 1
ATOM 720 C C . SER A 1 95 ? 4.478 -19.476 -6.148 1.00 90.44 95 SER A C 1
ATOM 722 O O . SER A 1 95 ? 4.656 -18.499 -5.419 1.00 90.44 95 SER A O 1
ATOM 724 N N . ARG A 1 96 ? 3.309 -20.137 -6.144 1.00 89.94 96 ARG A N 1
ATOM 725 C CA . ARG A 1 96 ? 2.200 -19.785 -5.231 1.00 89.94 96 ARG A CA 1
ATOM 726 C C . ARG A 1 96 ? 2.666 -19.734 -3.768 1.00 89.94 96 ARG A C 1
ATOM 728 O O . ARG A 1 96 ? 2.363 -18.777 -3.068 1.00 89.94 96 ARG A O 1
ATOM 735 N N . ASN A 1 97 ? 3.454 -20.719 -3.333 1.00 86.88 97 ASN A N 1
ATOM 736 C CA . ASN A 1 97 ? 3.966 -20.800 -1.961 1.00 86.88 97 ASN A CA 1
ATOM 737 C C . ASN A 1 97 ? 4.900 -19.639 -1.605 1.00 86.88 97 ASN A C 1
ATOM 739 O O . ASN A 1 97 ? 4.936 -19.207 -0.457 1.00 86.88 97 ASN A O 1
ATOM 743 N N . GLU A 1 98 ? 5.668 -19.139 -2.569 1.00 91.81 98 GLU A N 1
ATOM 744 C CA . GLU A 1 98 ? 6.533 -17.978 -2.377 1.00 91.81 98 GLU A CA 1
ATOM 745 C C . GLU A 1 98 ? 5.724 -16.677 -2.368 1.00 91.81 98 GLU A C 1
ATOM 747 O O . GLU A 1 98 ? 5.965 -15.824 -1.517 1.00 91.81 98 GLU A O 1
ATOM 752 N N . LEU A 1 99 ? 4.709 -16.547 -3.231 1.00 91.19 99 LEU A N 1
ATOM 753 C CA . LEU A 1 99 ? 3.785 -15.408 -3.209 1.00 91.19 99 LEU A CA 1
ATOM 754 C C . LEU A 1 99 ? 3.023 -15.307 -1.882 1.00 91.19 99 LEU A C 1
ATOM 756 O O . LEU A 1 99 ? 2.848 -14.209 -1.358 1.00 91.19 99 LEU A O 1
ATOM 760 N N . CYS A 1 100 ? 2.635 -16.441 -1.289 1.00 90.81 100 CYS A N 1
ATOM 761 C CA . CYS A 1 100 ? 2.000 -16.476 0.031 1.00 90.81 100 CYS A CA 1
ATOM 762 C C . CYS A 1 100 ? 2.862 -15.838 1.132 1.00 90.81 100 CYS A C 1
ATOM 764 O O . CYS A 1 100 ? 2.308 -15.342 2.116 1.00 90.81 100 CYS A O 1
ATOM 766 N N . LYS A 1 101 ? 4.192 -15.818 0.971 1.00 93.44 101 LYS A N 1
ATOM 767 C CA . LYS A 1 101 ? 5.137 -15.230 1.934 1.00 93.44 101 LYS A CA 1
ATOM 768 C C . LYS A 1 101 ? 5.298 -13.715 1.775 1.00 93.44 101 LYS A C 1
ATOM 770 O O . LYS A 1 101 ? 5.818 -13.080 2.682 1.00 93.44 101 LYS A O 1
ATOM 775 N N . LEU A 1 102 ? 4.866 -13.133 0.655 1.00 91.19 102 LEU A N 1
ATOM 776 C CA . LEU A 1 102 ? 4.945 -11.688 0.421 1.00 91.19 102 LEU A CA 1
ATOM 777 C C . LEU A 1 102 ? 3.836 -10.931 1.146 1.00 91.19 102 LEU A C 1
ATOM 779 O O . LEU A 1 102 ? 2.767 -11.477 1.412 1.00 91.19 102 LEU A O 1
ATOM 783 N N . THR A 1 103 ? 4.060 -9.650 1.420 1.00 92.31 103 THR A N 1
ATOM 784 C CA . THR A 1 103 ? 3.061 -8.787 2.062 1.00 92.31 103 THR A CA 1
ATOM 785 C C . THR A 1 103 ? 1.896 -8.504 1.110 1.00 92.31 103 THR A C 1
ATOM 787 O O . THR A 1 103 ? 2.071 -8.434 -0.110 1.00 92.31 103 THR A O 1
ATOM 790 N N . THR A 1 104 ? 0.686 -8.308 1.640 1.00 88.44 104 THR A N 1
ATOM 791 C CA . THR A 1 104 ? -0.488 -7.965 0.814 1.00 88.44 104 THR A CA 1
ATOM 792 C C . THR A 1 104 ? -0.263 -6.666 0.037 1.00 88.44 104 THR A C 1
ATOM 794 O O . THR A 1 104 ? -0.660 -6.576 -1.122 1.00 88.44 104 THR A O 1
ATOM 797 N N . LYS A 1 105 ? 0.445 -5.694 0.633 1.00 86.12 105 LYS A N 1
ATOM 798 C CA . LYS A 1 105 ? 0.873 -4.458 -0.035 1.00 86.12 105 LYS A CA 1
ATOM 799 C C . LYS A 1 105 ? 1.724 -4.759 -1.267 1.00 86.12 105 LYS A C 1
ATOM 801 O O . LYS A 1 105 ? 1.377 -4.325 -2.353 1.00 86.12 105 LYS A O 1
ATOM 806 N N . THR A 1 106 ? 2.759 -5.588 -1.126 1.00 89.94 106 THR A N 1
ATOM 807 C CA . THR A 1 106 ? 3.635 -5.982 -2.244 1.00 89.94 106 THR A CA 1
ATOM 808 C C . THR A 1 106 ? 2.848 -6.624 -3.390 1.00 89.94 106 THR A C 1
ATOM 810 O O . THR A 1 106 ? 3.091 -6.343 -4.563 1.00 89.94 106 THR A O 1
ATOM 813 N N . LEU A 1 107 ? 1.879 -7.480 -3.059 1.00 92.50 107 LEU A N 1
ATOM 814 C CA . LEU A 1 107 ? 1.041 -8.147 -4.052 1.00 92.50 107 LEU A CA 1
ATOM 815 C C . LEU A 1 107 ? 0.061 -7.171 -4.737 1.00 92.5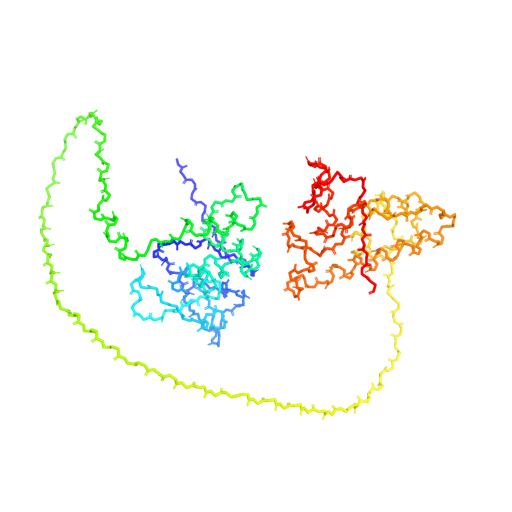0 107 LEU A C 1
ATOM 817 O O . LEU A 1 107 ? -0.144 -7.249 -5.948 1.00 92.50 107 LEU A O 1
ATOM 821 N N . ARG A 1 108 ? -0.519 -6.217 -3.998 1.00 89.88 108 ARG A N 1
ATOM 822 C CA . ARG A 1 108 ? -1.370 -5.159 -4.573 1.00 89.88 108 ARG A CA 1
ATOM 823 C C . ARG A 1 108 ? -0.567 -4.170 -5.418 1.00 89.88 108 ARG A C 1
ATOM 825 O O . ARG A 1 108 ? -1.034 -3.796 -6.490 1.00 89.88 108 ARG A O 1
ATOM 832 N N . ASP A 1 109 ? 0.640 -3.810 -4.986 1.00 87.19 109 ASP A N 1
ATOM 833 C CA . ASP A 1 109 ? 1.570 -2.965 -5.739 1.00 87.19 109 ASP A CA 1
ATOM 834 C C . ASP A 1 109 ? 1.897 -3.618 -7.090 1.00 87.19 109 ASP A C 1
ATOM 836 O O . ASP A 1 109 ? 1.917 -2.937 -8.111 1.00 87.19 109 ASP A O 1
ATOM 840 N N . PHE A 1 110 ? 2.049 -4.947 -7.137 1.00 91.31 110 PHE A N 1
ATOM 841 C CA . PHE A 1 110 ? 2.176 -5.689 -8.393 1.00 91.31 110 PHE A CA 1
ATOM 842 C C . PHE A 1 110 ? 0.918 -5.597 -9.273 1.00 91.31 110 PHE A C 1
ATOM 844 O O . PHE A 1 110 ? 1.031 -5.325 -10.469 1.00 91.31 110 PHE A O 1
ATOM 851 N N . ILE A 1 111 ? -0.276 -5.802 -8.699 1.00 90.50 111 ILE A N 1
ATOM 852 C CA . ILE A 1 111 ? -1.552 -5.669 -9.427 1.00 90.50 111 ILE A CA 1
ATOM 853 C C . ILE A 1 111 ? -1.678 -4.272 -10.035 1.00 90.50 111 ILE A C 1
ATOM 855 O O . ILE A 1 111 ? -2.043 -4.142 -11.198 1.00 90.50 111 ILE A O 1
ATOM 859 N N . MET A 1 112 ? -1.339 -3.229 -9.277 1.00 87.62 112 MET A N 1
ATOM 860 C CA . MET A 1 112 ? -1.331 -1.852 -9.768 1.00 87.62 112 MET A CA 1
ATOM 861 C C . MET A 1 112 ? -0.262 -1.639 -10.838 1.00 87.62 112 MET A C 1
ATOM 863 O O . MET A 1 112 ? -0.531 -0.994 -11.850 1.00 87.62 112 MET A O 1
ATOM 867 N N . ALA A 1 113 ? 0.931 -2.202 -10.638 1.00 86.25 113 ALA A N 1
ATOM 868 C CA . ALA A 1 113 ? 2.039 -2.059 -11.562 1.00 86.25 113 ALA A CA 1
ATOM 869 C C . ALA A 1 113 ? 1.724 -2.640 -12.939 1.00 86.25 113 ALA A C 1
ATOM 871 O O . ALA A 1 113 ? 2.225 -2.082 -13.895 1.00 86.25 113 ALA A O 1
ATOM 872 N N . PHE A 1 114 ? 0.912 -3.690 -13.070 1.00 85.75 114 PHE A N 1
ATOM 873 C CA . PHE A 1 114 ? 0.496 -4.259 -14.366 1.00 85.75 114 PHE A CA 1
ATOM 874 C C . PHE A 1 114 ? -0.958 -3.935 -14.753 1.00 85.75 114 PHE A C 1
ATOM 876 O O . PHE A 1 114 ? -1.462 -4.481 -15.728 1.00 85.75 114 PHE A O 1
ATOM 883 N N . ASP A 1 115 ? -1.630 -3.063 -13.993 1.00 87.50 115 ASP A N 1
ATOM 884 C CA . ASP A 1 115 ? -3.060 -2.739 -14.134 1.00 87.50 115 ASP A CA 1
ATOM 885 C C . ASP A 1 115 ? -3.969 -3.977 -14.255 1.00 87.50 115 ASP A C 1
ATOM 887 O O . ASP A 1 115 ? -4.843 -4.079 -15.116 1.00 87.50 115 ASP A O 1
ATOM 891 N N . LEU A 1 116 ? -3.746 -4.952 -13.373 1.00 89.25 116 LEU A N 1
ATOM 892 C CA . LEU A 1 116 ? -4.526 -6.186 -13.337 1.00 89.25 116 LEU A CA 1
ATOM 893 C C . LEU A 1 116 ? -5.927 -5.955 -12.736 1.00 89.25 116 LEU A C 1
ATOM 895 O O . LEU A 1 116 ? -6.142 -4.976 -12.010 1.00 89.25 116 LEU A O 1
ATOM 899 N N . PRO A 1 117 ? -6.898 -6.857 -12.990 1.00 86.94 117 PRO A N 1
ATOM 900 C CA . PRO A 1 117 ? -8.249 -6.739 -12.448 1.00 86.94 117 PRO A CA 1
ATOM 901 C C . PRO A 1 117 ? -8.267 -6.616 -10.919 1.00 86.94 117 PRO A C 1
ATOM 903 O O . PRO A 1 117 ? -7.615 -7.376 -10.210 1.00 86.94 117 PRO A O 1
ATOM 906 N N . ARG A 1 118 ? -9.059 -5.664 -10.410 1.00 84.62 118 ARG A N 1
ATOM 907 C CA . ARG A 1 118 ? -9.146 -5.317 -8.976 1.00 84.62 118 ARG A CA 1
ATOM 908 C C . ARG A 1 118 ? -10.506 -5.613 -8.333 1.00 84.62 118 ARG A C 1
ATOM 910 O O . ARG A 1 118 ? -10.766 -5.191 -7.211 1.00 84.62 118 ARG A O 1
ATOM 917 N N . LYS A 1 119 ? -11.408 -6.290 -9.047 1.00 81.50 119 LYS A N 1
ATOM 918 C CA . LYS A 1 119 ? -12.762 -6.595 -8.556 1.00 81.50 119 LYS A CA 1
ATOM 919 C C . LYS A 1 119 ? -12.765 -7.925 -7.799 1.00 81.50 119 LYS A C 1
ATOM 921 O O . LYS A 1 119 ? -12.040 -8.835 -8.178 1.00 81.50 119 LYS A O 1
ATOM 926 N N . ASN A 1 120 ? -13.627 -8.034 -6.787 1.00 79.00 120 ASN A N 1
ATOM 927 C CA . ASN A 1 120 ? -13.896 -9.265 -6.027 1.00 79.00 120 ASN A CA 1
ATOM 928 C C . ASN A 1 120 ? -12.706 -9.830 -5.225 1.00 79.00 120 ASN A C 1
ATOM 930 O O . ASN A 1 120 ? -12.638 -11.033 -5.016 1.00 79.00 120 ASN A O 1
ATOM 934 N N . ILE A 1 121 ? -11.786 -8.980 -4.762 1.00 86.62 121 ILE A N 1
ATOM 935 C CA . ILE A 1 121 ? -10.697 -9.399 -3.869 1.00 86.62 121 ILE A CA 1
ATOM 936 C C . ILE A 1 121 ? -11.215 -9.382 -2.428 1.00 86.62 121 ILE A C 1
ATOM 938 O O . ILE A 1 121 ? -11.502 -8.306 -1.898 1.00 86.62 121 ILE A O 1
ATOM 942 N N . ILE A 1 122 ? -11.328 -10.552 -1.803 1.00 85.12 122 ILE A N 1
ATOM 943 C CA . ILE A 1 122 ? -11.769 -10.711 -0.410 1.00 85.12 122 ILE A CA 1
ATOM 944 C C . ILE A 1 122 ? -10.596 -11.200 0.446 1.00 85.12 122 ILE A C 1
ATOM 946 O O . ILE A 1 122 ? -10.374 -10.695 1.546 1.00 85.12 122 ILE A O 1
ATOM 950 N N . GLU A 1 123 ? -9.805 -12.130 -0.085 1.00 90.25 123 GLU A N 1
ATOM 951 C CA . GLU A 1 123 ? -8.700 -12.787 0.602 1.00 90.25 123 GLU A CA 1
ATOM 952 C C . GLU A 1 123 ? -7.351 -12.563 -0.102 1.00 90.25 123 GLU A C 1
ATOM 954 O O . GLU A 1 123 ? -7.255 -12.168 -1.266 1.00 90.25 123 GLU A O 1
ATOM 959 N N . LYS A 1 124 ? -6.252 -12.840 0.614 1.00 89.25 124 LYS A N 1
ATOM 960 C CA . LYS A 1 124 ? -4.893 -12.788 0.046 1.00 89.25 124 LYS A CA 1
ATOM 961 C C . LYS A 1 124 ? -4.701 -13.823 -1.072 1.00 89.25 124 LYS A C 1
ATOM 963 O O . LYS A 1 124 ? -3.961 -13.565 -2.018 1.00 89.25 124 LYS A O 1
ATOM 968 N N . SER A 1 125 ? -5.365 -14.972 -0.962 1.00 89.81 125 SER A N 1
ATOM 969 C CA . SER A 1 125 ? -5.454 -16.020 -1.989 1.00 89.81 125 SER A CA 1
ATOM 970 C C . SER A 1 125 ? -5.989 -15.470 -3.312 1.00 89.81 125 SER A C 1
ATOM 972 O O . SER A 1 125 ? -5.355 -15.703 -4.336 1.00 89.81 125 SER A O 1
ATOM 974 N N . ASP A 1 126 ? -7.047 -14.653 -3.293 1.00 92.94 126 ASP A N 1
ATOM 975 C CA . ASP A 1 126 ? -7.624 -14.053 -4.508 1.00 92.94 126 ASP A CA 1
ATOM 976 C C . ASP A 1 126 ? -6.607 -13.174 -5.248 1.00 92.94 126 ASP A C 1
ATOM 978 O O . ASP A 1 126 ? -6.486 -13.219 -6.472 1.00 92.94 126 ASP A O 1
ATOM 982 N N . ILE A 1 127 ? -5.821 -12.392 -4.501 1.00 93.31 127 ILE A N 1
ATOM 983 C CA . ILE A 1 127 ? -4.749 -11.551 -5.056 1.00 93.31 127 ILE A CA 1
ATOM 984 C C . ILE A 1 127 ? -3.695 -12.426 -5.739 1.00 93.31 127 ILE A C 1
ATOM 986 O O . ILE A 1 127 ? -3.257 -12.134 -6.851 1.00 93.31 127 ILE A O 1
ATOM 990 N N . ILE A 1 128 ? -3.286 -13.506 -5.075 1.00 93.81 128 ILE A N 1
ATOM 991 C CA . ILE A 1 128 ? -2.297 -14.451 -5.599 1.00 93.81 128 ILE A CA 1
ATOM 992 C C . ILE A 1 128 ? -2.827 -15.140 -6.860 1.00 93.81 128 ILE A C 1
ATOM 994 O O . ILE A 1 128 ? -2.085 -15.288 -7.832 1.00 93.81 128 ILE A O 1
ATOM 998 N N . ASP A 1 129 ? -4.103 -15.507 -6.877 1.00 92.44 129 ASP A N 1
ATOM 999 C CA . ASP A 1 129 ? -4.752 -16.139 -8.020 1.00 92.44 129 ASP A CA 1
ATOM 1000 C C . ASP A 1 129 ? -4.857 -15.184 -9.211 1.00 92.44 129 ASP A C 1
ATOM 1002 O O . ASP A 1 129 ? -4.565 -15.590 -10.339 1.00 92.44 129 ASP A O 1
ATOM 1006 N N . ILE A 1 130 ? -5.160 -13.901 -8.977 1.00 93.56 130 ILE A N 1
ATOM 1007 C CA . ILE A 1 130 ? -5.105 -12.855 -10.008 1.00 93.56 130 ILE A CA 1
ATOM 1008 C C . ILE A 1 130 ? -3.689 -12.748 -10.579 1.00 93.56 130 ILE A C 1
ATOM 1010 O O . ILE A 1 130 ? -3.525 -12.757 -11.800 1.00 93.56 130 ILE A O 1
ATOM 1014 N N . ILE A 1 131 ? -2.663 -12.686 -9.725 1.00 92.69 131 ILE A N 1
ATOM 1015 C CA . ILE A 1 131 ? -1.263 -12.584 -10.160 1.00 92.69 131 ILE A CA 1
ATOM 1016 C C . ILE A 1 131 ? -0.876 -13.785 -11.019 1.00 92.69 131 ILE A C 1
ATOM 1018 O O . ILE A 1 131 ? -0.342 -13.600 -12.108 1.00 92.69 131 ILE A O 1
ATOM 1022 N N . ILE A 1 132 ? -1.148 -15.007 -10.554 1.00 91.00 132 ILE A N 1
ATOM 1023 C CA . ILE A 1 132 ? -0.792 -16.238 -11.269 1.00 91.00 132 ILE A CA 1
ATOM 1024 C C . ILE A 1 132 ? -1.535 -16.329 -12.605 1.00 91.00 132 ILE A C 1
ATOM 1026 O O . ILE A 1 132 ? -0.913 -16.649 -13.618 1.00 91.00 132 ILE A O 1
ATOM 1030 N N . SER A 1 133 ? -2.833 -16.019 -12.623 1.00 89.06 133 SER A N 1
ATOM 1031 C CA . SER A 1 133 ? -3.678 -16.138 -13.820 1.00 89.06 133 SER A CA 1
ATOM 1032 C C . SER A 1 133 ? -3.342 -15.110 -14.901 1.00 89.06 133 SER A C 1
ATOM 1034 O O . SER A 1 133 ? -3.613 -15.352 -16.072 1.00 89.06 133 SER A O 1
ATOM 1036 N N . ASN A 1 134 ? -2.733 -13.982 -14.526 1.00 87.88 134 ASN A N 1
ATOM 1037 C CA . ASN A 1 134 ? -2.322 -12.925 -15.455 1.00 87.88 134 ASN A CA 1
ATOM 1038 C C . ASN A 1 134 ? -0.822 -12.964 -15.783 1.00 87.88 134 ASN A C 1
ATOM 1040 O O . ASN A 1 134 ? -0.281 -12.012 -16.347 1.00 87.88 134 ASN A O 1
ATOM 1044 N N . ARG A 1 135 ? -0.117 -14.052 -15.445 1.00 85.69 135 ARG A N 1
ATOM 1045 C CA . ARG A 1 135 ? 1.279 -14.196 -15.862 1.00 85.69 135 ARG A CA 1
ATOM 1046 C C . ARG A 1 135 ? 1.367 -14.297 -17.381 1.00 85.69 135 ARG A C 1
ATOM 1048 O O . ARG A 1 135 ? 0.615 -15.063 -17.984 1.00 85.69 135 ARG A O 1
ATOM 1055 N N . PRO A 1 136 ? 2.319 -13.584 -18.003 1.00 71.81 136 PRO A N 1
ATOM 1056 C CA . PRO A 1 136 ? 2.585 -13.758 -19.420 1.00 71.81 136 PRO A CA 1
ATOM 1057 C C . PRO A 1 136 ? 2.966 -15.219 -19.675 1.00 71.81 136 PRO A C 1
ATOM 1059 O O . PRO A 1 136 ? 3.730 -15.810 -18.903 1.00 71.81 136 PRO A O 1
ATOM 1062 N N . MET A 1 137 ? 2.417 -15.807 -20.741 1.00 66.56 137 MET A N 1
ATOM 1063 C CA . MET A 1 137 ? 2.751 -17.180 -21.105 1.00 66.56 137 MET A CA 1
ATOM 1064 C C . MET A 1 137 ? 4.268 -17.316 -21.308 1.00 66.56 137 MET A C 1
ATOM 1066 O O . MET A 1 137 ? 4.889 -16.424 -21.886 1.00 66.56 137 MET A O 1
ATOM 1070 N N . PRO A 1 138 ? 4.878 -18.433 -20.873 1.00 63.97 138 PRO A N 1
ATOM 1071 C CA . PRO A 1 138 ? 6.266 -18.731 -21.200 1.00 63.97 138 PRO A CA 1
ATOM 1072 C C . PRO A 1 138 ? 6.476 -18.708 -22.714 1.00 63.97 138 PRO A C 1
ATOM 1074 O O . PRO A 1 138 ? 5.617 -19.180 -23.453 1.00 63.97 138 PRO A O 1
ATOM 1077 N N . GLU A 1 139 ? 7.639 -18.255 -23.174 1.00 57.66 139 GLU A N 1
ATOM 1078 C CA . GLU A 1 139 ? 7.930 -18.054 -24.602 1.00 57.66 139 GLU A CA 1
ATOM 1079 C C . GLU A 1 139 ? 7.697 -19.318 -25.454 1.00 57.66 139 GLU A C 1
ATOM 1081 O O . GLU A 1 139 ? 7.102 -19.260 -26.528 1.00 57.66 139 GLU A O 1
ATOM 1086 N N . ARG A 1 140 ? 8.030 -20.502 -24.920 1.00 55.38 140 ARG A N 1
ATOM 1087 C CA . ARG A 1 140 ? 7.742 -21.794 -25.574 1.00 55.38 140 ARG A CA 1
ATOM 1088 C C . ARG A 1 140 ? 6.237 -22.031 -25.797 1.00 55.38 140 ARG A C 1
ATOM 1090 O O . ARG A 1 140 ? 5.836 -22.616 -26.799 1.00 55.38 140 ARG A O 1
ATOM 1097 N N . ASN A 1 141 ? 5.412 -21.589 -24.848 1.00 52.53 141 ASN A N 1
ATOM 1098 C CA . ASN A 1 141 ? 3.962 -21.717 -24.900 1.00 52.53 141 ASN A CA 1
ATOM 1099 C C . ASN A 1 141 ? 3.370 -20.605 -25.774 1.00 52.53 141 ASN A C 1
ATOM 1101 O O . ASN A 1 141 ? 2.391 -20.855 -26.466 1.00 52.53 141 ASN A O 1
ATOM 1105 N N . GLU A 1 142 ? 3.976 -19.415 -25.789 1.00 58.75 142 GLU A N 1
ATOM 1106 C CA . GLU A 1 142 ? 3.579 -18.311 -26.663 1.00 58.75 142 GLU A CA 1
ATOM 1107 C C . GLU A 1 142 ? 3.740 -18.688 -28.143 1.00 58.75 142 GLU A C 1
ATOM 1109 O O . GLU A 1 142 ? 2.814 -18.478 -28.922 1.00 58.75 142 GLU A O 1
ATOM 1114 N N . ILE A 1 143 ? 4.861 -19.315 -28.527 1.00 54.59 143 ILE A N 1
ATOM 1115 C CA . ILE A 1 143 ? 5.086 -19.799 -29.901 1.00 54.59 143 ILE A CA 1
ATOM 1116 C C . ILE A 1 143 ? 4.009 -20.818 -30.299 1.00 54.59 143 ILE A C 1
ATOM 1118 O O . ILE A 1 143 ? 3.404 -20.687 -31.363 1.00 54.59 143 ILE A O 1
ATOM 1122 N N . TYR A 1 144 ? 3.726 -21.799 -29.433 1.00 48.09 144 TYR A N 1
ATOM 1123 C CA . TYR A 1 144 ? 2.661 -22.780 -29.667 1.00 48.09 144 TYR A CA 1
ATOM 1124 C C . TYR A 1 144 ? 1.286 -22.111 -29.798 1.00 48.09 144 TYR A C 1
ATOM 1126 O O . TYR A 1 144 ? 0.529 -22.427 -30.711 1.00 48.09 144 TYR A O 1
ATOM 1134 N N . PHE A 1 145 ? 0.960 -21.176 -28.904 1.00 46.56 145 PHE A N 1
ATOM 1135 C CA 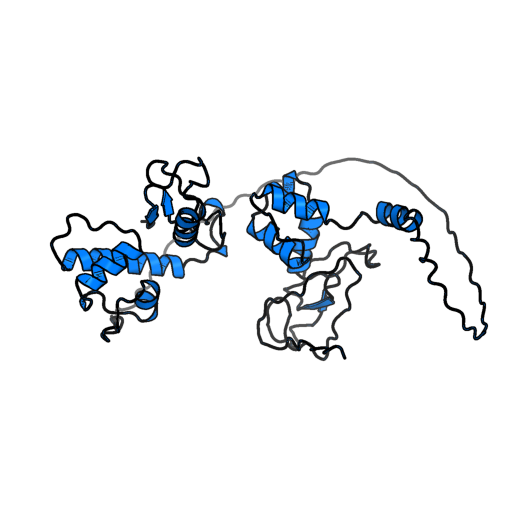. PHE A 1 145 ? -0.345 -20.520 -28.878 1.00 46.56 145 PHE A CA 1
ATOM 1136 C C . PHE A 1 145 ? -0.537 -19.631 -30.113 1.00 46.56 145 PHE A C 1
ATOM 1138 O O . PHE A 1 145 ? -1.557 -19.726 -30.783 1.00 46.56 145 PHE A O 1
ATOM 1145 N N . ARG A 1 146 ? 0.473 -18.845 -30.506 1.00 51.09 146 ARG A N 1
ATOM 1146 C CA . ARG A 1 146 ? 0.432 -18.026 -31.732 1.00 51.09 146 ARG A CA 1
ATOM 1147 C C . ARG A 1 146 ? 0.353 -18.866 -33.007 1.00 51.09 146 ARG A C 1
ATOM 1149 O O . ARG A 1 146 ? -0.234 -18.404 -33.978 1.00 51.09 146 ARG A O 1
ATOM 1156 N N . ALA A 1 147 ? 0.910 -20.077 -33.003 1.00 56.00 147 ALA A N 1
ATOM 1157 C CA . ALA A 1 147 ? 0.820 -21.005 -34.127 1.00 56.00 147 ALA A CA 1
ATOM 1158 C C . ALA A 1 147 ? -0.537 -21.732 -34.220 1.00 56.00 147 ALA A C 1
ATOM 1160 O O . ALA A 1 147 ? -0.909 -22.153 -35.312 1.00 56.00 147 ALA A O 1
ATOM 1161 N N . ASN A 1 148 ? -1.268 -21.869 -33.104 1.00 51.38 148 ASN A N 1
ATOM 1162 C CA . ASN A 1 148 ? -2.450 -22.738 -33.002 1.00 51.38 148 ASN A CA 1
ATOM 1163 C C . ASN A 1 148 ? -3.746 -22.032 -32.555 1.00 51.38 148 ASN A C 1
ATOM 1165 O O . ASN A 1 148 ? -4.771 -22.698 -32.400 1.00 51.38 148 ASN A O 1
ATOM 1169 N N . ILE A 1 149 ? -3.744 -20.709 -32.350 1.00 45.22 149 ILE A N 1
ATOM 1170 C CA . ILE A 1 149 ? -4.988 -19.939 -32.206 1.00 45.22 149 ILE A CA 1
ATOM 1171 C C . ILE A 1 149 ? -5.772 -20.039 -33.527 1.00 45.22 149 ILE A C 1
ATOM 1173 O O . ILE A 1 149 ? -5.217 -19.721 -34.583 1.00 45.22 149 ILE A O 1
ATOM 1177 N N . PRO A 1 150 ? -7.065 -20.414 -33.500 1.00 44.56 150 PRO A N 1
ATOM 1178 C CA . PRO A 1 150 ? -7.926 -20.289 -34.665 1.00 44.56 150 PRO A CA 1
ATOM 1179 C C . PRO A 1 150 ? -7.973 -18.818 -35.073 1.00 44.56 150 PRO A C 1
ATOM 1181 O O .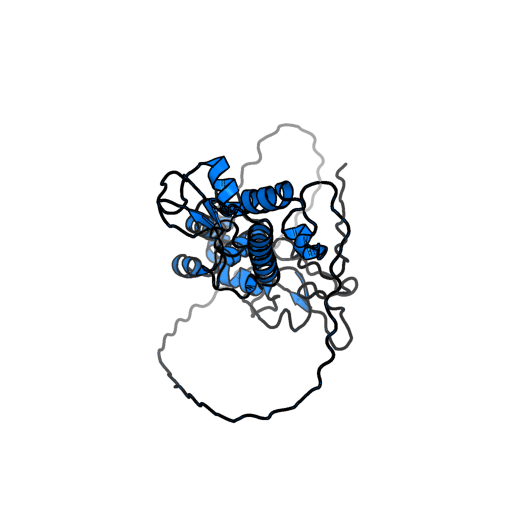 PRO A 1 150 ? -8.459 -17.977 -34.315 1.00 44.56 150 PRO A O 1
ATOM 1184 N N . ILE A 1 151 ? -7.464 -18.494 -36.263 1.00 52.56 151 ILE A N 1
ATOM 1185 C CA . ILE A 1 151 ? -7.723 -17.192 -36.875 1.00 52.56 151 ILE A CA 1
ATOM 1186 C C . ILE A 1 151 ? -9.246 -17.081 -36.950 1.00 52.56 151 ILE A C 1
ATOM 1188 O O . ILE A 1 151 ? -9.887 -17.894 -37.623 1.00 52.56 151 ILE A O 1
ATOM 1192 N N . ALA A 1 152 ? -9.827 -16.132 -36.212 1.00 44.91 152 ALA A N 1
ATOM 1193 C CA . ALA A 1 152 ? -11.244 -15.836 -36.327 1.00 44.91 152 ALA A CA 1
ATOM 1194 C C . ALA A 1 152 ? -11.520 -15.578 -37.810 1.00 44.91 152 ALA A C 1
ATOM 1196 O O . ALA A 1 152 ? -10.912 -14.685 -38.407 1.00 44.91 152 ALA A O 1
ATOM 1197 N N . LYS A 1 153 ? -12.361 -16.418 -38.426 1.00 41.25 153 LYS A N 1
ATOM 1198 C CA . LYS A 1 153 ? -12.793 -16.182 -39.803 1.00 41.25 153 LYS A CA 1
ATOM 1199 C C . LYS A 1 153 ? -13.401 -14.779 -39.821 1.00 41.25 153 LYS A C 1
ATOM 1201 O O . LYS A 1 153 ? -14.260 -14.525 -38.974 1.00 41.25 153 LYS A O 1
ATOM 1206 N N . PRO A 1 154 ? -12.960 -13.879 -40.713 1.00 40.78 154 PRO A N 1
ATOM 1207 C CA . PRO A 1 154 ? -13.624 -12.597 -40.847 1.00 40.78 154 PRO A CA 1
ATOM 1208 C C . PRO A 1 154 ? -15.097 -12.881 -41.137 1.00 40.78 154 PRO A C 1
ATOM 1210 O O . PRO A 1 154 ? -15.420 -13.690 -42.011 1.00 40.78 154 PRO A O 1
ATOM 1213 N N . GLU A 1 155 ? -15.982 -12.296 -40.335 1.00 42.59 155 GLU A N 1
ATOM 1214 C CA . GLU A 1 155 ? -17.411 -12.354 -40.596 1.00 42.59 155 GLU A CA 1
ATOM 1215 C C . GLU A 1 155 ? -17.643 -11.746 -41.981 1.00 42.59 155 GLU A C 1
ATOM 1217 O O . GLU A 1 155 ? -17.230 -10.616 -42.251 1.00 42.59 155 GLU A O 1
ATOM 1222 N N . ASN A 1 156 ? -18.243 -12.531 -42.878 1.00 40.44 156 ASN A N 1
ATOM 1223 C CA . ASN A 1 156 ? -18.646 -12.090 -44.206 1.00 40.44 156 ASN A CA 1
ATOM 1224 C C . ASN A 1 156 ? -19.739 -11.021 -44.064 1.00 40.44 156 ASN A C 1
ATOM 1226 O O . ASN A 1 156 ? -20.928 -11.316 -44.151 1.00 40.44 156 ASN A O 1
ATOM 1230 N N . GLY A 1 157 ? -19.328 -9.776 -43.848 1.00 40.06 157 GLY A N 1
ATOM 1231 C CA . GLY A 1 157 ? -20.114 -8.603 -44.177 1.00 40.06 157 GLY A CA 1
ATOM 1232 C C . GLY A 1 157 ? -19.990 -8.367 -45.673 1.00 40.06 157 GLY A C 1
ATOM 1233 O O . GLY A 1 157 ? -19.004 -7.808 -46.141 1.00 40.06 157 GLY A O 1
ATOM 1234 N N . SER A 1 158 ? -20.977 -8.838 -46.426 1.00 42.00 158 SER A N 1
ATOM 1235 C CA . SER A 1 158 ? -21.217 -8.406 -47.797 1.00 42.00 158 SER A CA 1
ATOM 1236 C C . SER A 1 158 ? -21.299 -6.881 -47.842 1.00 42.00 158 SER A C 1
ATOM 1238 O O . SER A 1 158 ? -22.214 -6.320 -47.243 1.00 42.00 158 SER A O 1
ATOM 1240 N N . ASN A 1 159 ? -20.360 -6.241 -48.535 1.00 33.94 159 ASN A N 1
ATOM 1241 C CA . ASN A 1 159 ? -20.645 -5.180 -49.494 1.00 33.94 159 ASN A CA 1
ATOM 1242 C C . ASN A 1 159 ? -19.465 -5.025 -50.456 1.00 33.94 159 ASN A C 1
ATOM 1244 O O . ASN A 1 159 ? -18.301 -4.973 -50.063 1.00 33.94 159 ASN A O 1
ATOM 1248 N N . ASP A 1 160 ? -19.854 -5.041 -51.720 1.00 35.91 160 ASP A N 1
ATOM 1249 C CA . ASP A 1 160 ? -19.088 -4.814 -52.931 1.00 35.91 160 ASP A CA 1
ATOM 1250 C C . ASP A 1 160 ? -18.485 -3.401 -52.948 1.00 35.91 160 ASP A C 1
ATOM 1252 O O . ASP A 1 160 ? -19.094 -2.472 -52.421 1.00 35.91 160 ASP A O 1
ATOM 1256 N N . ASP A 1 161 ? -17.279 -3.291 -53.504 1.00 34.25 161 ASP A N 1
ATOM 1257 C CA . ASP A 1 161 ? -16.798 -2.198 -54.361 1.00 34.25 161 ASP A CA 1
ATOM 1258 C C . ASP A 1 161 ? -15.273 -2.317 -54.491 1.00 34.25 161 ASP A C 1
ATOM 1260 O O . ASP A 1 161 ? -14.480 -1.975 -53.608 1.00 34.25 161 ASP A O 1
ATOM 1264 N N . GLY A 1 162 ? -14.859 -2.886 -55.622 1.00 33.03 162 GLY A N 1
ATOM 1265 C CA . GLY A 1 162 ? -13.465 -3.121 -55.952 1.00 33.03 162 GLY A CA 1
ATOM 1266 C C . GLY A 1 162 ? -12.697 -1.855 -56.319 1.00 33.03 162 GLY A C 1
ATOM 1267 O O . GLY A 1 162 ? -13.187 -1.013 -57.060 1.00 33.03 162 GLY A O 1
ATOM 1268 N N . VAL A 1 163 ? -11.423 -1.810 -55.921 1.00 33.72 163 VAL A N 1
ATOM 1269 C CA . VAL A 1 163 ? -10.339 -1.226 -56.724 1.00 33.72 163 VAL A CA 1
ATOM 1270 C C . VAL A 1 163 ? -9.079 -2.068 -56.513 1.00 33.72 163 VAL A C 1
ATOM 1272 O O . VAL A 1 163 ? -8.613 -2.272 -55.394 1.00 33.72 163 VAL A O 1
ATOM 1275 N N . ALA A 1 164 ? -8.539 -2.571 -57.620 1.00 34.16 164 ALA A N 1
ATOM 1276 C CA . ALA A 1 164 ? -7.316 -3.351 -57.699 1.00 34.16 164 ALA A CA 1
ATOM 1277 C C . ALA A 1 164 ? -6.053 -2.473 -57.625 1.00 34.16 164 ALA A C 1
ATOM 1279 O O . ALA A 1 164 ? -5.957 -1.465 -58.318 1.00 34.16 164 ALA A O 1
ATOM 1280 N N . ASN A 1 165 ? -5.062 -2.915 -56.845 1.00 32.94 165 ASN A N 1
ATOM 1281 C CA . ASN A 1 165 ? -3.617 -2.849 -57.130 1.00 32.94 165 ASN A CA 1
ATOM 1282 C C . ASN A 1 165 ? -2.917 -3.606 -55.983 1.00 32.94 165 ASN A C 1
ATOM 1284 O O . ASN A 1 165 ? -3.063 -3.241 -54.825 1.00 32.94 165 ASN A O 1
ATOM 1288 N N . GLY A 1 166 ? -2.257 -4.745 -56.173 1.00 28.48 166 GLY A N 1
ATOM 1289 C CA . GLY A 1 166 ? -1.139 -4.928 -57.088 1.00 28.48 166 GLY A CA 1
ATOM 1290 C C . GLY A 1 166 ? 0.163 -4.568 -56.367 1.00 28.48 166 GLY A C 1
ATOM 1291 O O . GLY A 1 166 ? 0.627 -3.446 -56.512 1.00 28.48 166 GLY A O 1
ATOM 1292 N N . ASN A 1 167 ? 0.710 -5.484 -55.552 1.00 32.06 167 ASN A N 1
ATOM 1293 C CA . ASN A 1 167 ? 2.138 -5.837 -55.570 1.00 32.06 167 ASN A CA 1
ATOM 1294 C C . ASN A 1 167 ? 2.483 -6.960 -54.581 1.00 32.06 167 ASN A C 1
ATOM 1296 O O . ASN A 1 167 ? 2.314 -6.865 -53.369 1.00 32.06 167 ASN A O 1
ATOM 1300 N N . ASN A 1 168 ? 2.996 -8.029 -55.179 1.00 31.50 168 ASN A N 1
ATOM 1301 C CA . ASN A 1 168 ? 3.552 -9.231 -54.589 1.00 31.50 168 ASN A CA 1
ATOM 1302 C C . ASN A 1 168 ? 5.066 -9.036 -54.433 1.00 31.50 168 ASN A C 1
ATOM 1304 O O . ASN A 1 168 ? 5.703 -8.578 -55.381 1.00 31.50 168 ASN A O 1
ATOM 1308 N N . SER A 1 169 ? 5.653 -9.406 -53.294 1.00 31.97 169 SER A N 1
ATOM 1309 C CA . SER A 1 169 ? 7.080 -9.744 -53.202 1.00 31.97 169 SER A CA 1
ATOM 1310 C C . SER A 1 169 ? 7.372 -10.591 -51.964 1.00 31.97 169 SER A C 1
ATOM 1312 O O . SER A 1 169 ? 7.301 -10.138 -50.825 1.00 31.97 169 SER A O 1
ATOM 1314 N N . ASN A 1 170 ? 7.709 -11.841 -52.268 1.00 29.78 170 ASN A N 1
ATOM 1315 C CA . ASN A 1 170 ? 8.371 -12.866 -51.471 1.00 29.78 170 ASN A CA 1
ATOM 1316 C C . ASN A 1 170 ? 9.505 -12.378 -50.551 1.00 29.78 170 ASN A C 1
ATOM 1318 O O . ASN A 1 170 ? 10.364 -11.616 -50.980 1.00 29.78 170 ASN A O 1
ATOM 1322 N N . HIS A 1 171 ? 9.617 -13.011 -49.379 1.00 33.66 171 HIS A N 1
ATOM 1323 C CA . HIS A 1 171 ? 10.846 -13.696 -48.934 1.00 33.66 171 HIS A CA 1
ATOM 1324 C C . HIS A 1 171 ? 10.480 -14.661 -47.785 1.00 33.66 171 HIS A C 1
ATOM 1326 O O . HIS A 1 171 ? 9.982 -14.237 -46.748 1.00 33.66 171 HIS A O 1
ATOM 1332 N N . GLN A 1 172 ? 10.470 -15.986 -48.005 1.00 30.38 172 GLN A N 1
ATOM 1333 C CA . GLN A 1 172 ? 11.601 -16.900 -47.729 1.00 30.38 172 GLN A CA 1
ATOM 1334 C C . GLN A 1 172 ? 12.294 -16.529 -46.405 1.00 30.38 172 GLN A C 1
ATOM 1336 O O . GLN A 1 172 ? 12.984 -15.527 -46.316 1.00 30.38 172 GLN A O 1
ATOM 1341 N N . GLY A 1 173 ? 12.063 -17.241 -45.305 1.00 26.03 173 GLY A N 1
ATOM 1342 C CA . GLY A 1 173 ? 12.366 -18.660 -45.172 1.00 26.03 173 GLY A CA 1
ATOM 1343 C C . GLY A 1 173 ? 13.848 -18.796 -44.848 1.00 26.03 173 GLY A C 1
ATOM 1344 O O . GLY A 1 173 ? 14.658 -18.886 -45.761 1.00 26.03 173 GLY A O 1
ATOM 1345 N N . ASN A 1 174 ? 14.203 -18.816 -43.560 1.00 29.16 174 ASN A N 1
ATOM 1346 C CA . ASN A 1 174 ? 15.478 -19.397 -43.166 1.00 29.16 174 ASN A CA 1
ATOM 1347 C C . ASN A 1 174 ? 15.351 -20.173 -41.856 1.00 29.16 174 ASN A C 1
ATOM 1349 O O . ASN A 1 174 ? 15.087 -19.638 -40.782 1.00 29.16 174 ASN A O 1
ATOM 1353 N N . ARG A 1 175 ? 15.487 -21.483 -42.028 1.00 25.30 175 ARG A N 1
ATOM 1354 C CA . ARG A 1 175 ? 15.495 -22.539 -41.032 1.00 25.30 175 ARG A CA 1
ATOM 1355 C C . ARG A 1 175 ? 16.969 -22.799 -40.744 1.00 25.30 175 ARG A C 1
ATOM 1357 O O . ARG A 1 175 ? 17.657 -23.287 -41.632 1.00 25.30 175 ARG A O 1
ATOM 1364 N N . SER A 1 176 ? 17.430 -22.509 -39.532 1.00 29.00 176 SER A N 1
ATOM 1365 C CA . SER A 1 176 ? 18.740 -22.972 -39.068 1.00 29.00 176 SER A CA 1
ATOM 1366 C C . SER A 1 176 ? 18.556 -23.871 -37.858 1.00 29.00 176 SER A C 1
ATOM 1368 O O . SER A 1 176 ? 18.057 -23.474 -36.810 1.00 29.00 176 SER A O 1
ATOM 1370 N N . THR A 1 177 ? 18.897 -25.125 -38.104 1.00 26.09 177 THR A N 1
ATOM 1371 C CA . THR A 1 177 ? 19.001 -26.271 -37.213 1.00 26.09 177 THR A CA 1
ATOM 1372 C C . THR A 1 177 ? 20.250 -26.197 -36.326 1.00 26.09 177 THR A C 1
ATOM 1374 O O . THR A 1 177 ? 21.187 -25.467 -36.646 1.00 26.09 177 THR A O 1
ATOM 1377 N N . TYR A 1 178 ? 20.266 -27.077 -35.312 1.00 25.67 178 TYR A N 1
ATOM 1378 C CA . TYR A 1 178 ? 21.391 -27.500 -34.453 1.00 25.67 178 TYR A CA 1
ATOM 1379 C C . TYR A 1 178 ? 21.634 -26.607 -33.216 1.00 25.67 178 TYR A C 1
ATOM 1381 O O . TYR A 1 178 ? 21.632 -25.392 -33.317 1.00 25.67 178 TYR A O 1
ATOM 1389 N N . ASN A 1 179 ? 21.864 -27.114 -32.003 1.00 27.31 179 ASN A N 1
ATOM 1390 C CA . ASN A 1 179 ? 22.046 -28.483 -31.531 1.00 27.31 179 ASN A CA 1
ATOM 1391 C C . ASN A 1 179 ? 21.788 -28.537 -30.017 1.00 27.31 179 ASN A C 1
ATOM 1393 O O . ASN A 1 179 ? 22.160 -27.628 -29.277 1.00 27.31 179 ASN A O 1
ATOM 1397 N N . THR A 1 180 ? 21.194 -29.641 -29.582 1.00 25.83 180 THR A N 1
ATOM 1398 C CA . THR A 1 180 ? 21.134 -30.097 -28.194 1.00 25.83 180 THR A CA 1
ATOM 1399 C C . THR A 1 180 ? 22.519 -30.558 -27.750 1.00 25.83 180 THR A C 1
ATOM 1401 O O . THR A 1 180 ? 23.101 -31.402 -28.424 1.00 25.83 180 THR A O 1
ATOM 1404 N N . SER A 1 181 ? 22.993 -30.084 -26.597 1.00 28.25 181 SER A N 1
ATOM 1405 C CA . SER A 1 181 ? 23.989 -30.799 -25.791 1.00 28.25 181 SER A CA 1
ATOM 1406 C C . SER A 1 181 ? 23.698 -30.582 -24.313 1.00 28.25 181 SER A C 1
ATOM 1408 O O . SER A 1 181 ? 23.964 -29.522 -23.750 1.00 28.25 181 SER A O 1
ATOM 1410 N N . SER A 1 182 ? 23.123 -31.617 -23.714 1.00 27.36 182 SER A N 1
ATOM 1411 C CA . SER A 1 182 ? 23.123 -31.877 -22.281 1.00 27.36 182 SER A CA 1
ATOM 1412 C C . SER A 1 182 ? 24.560 -32.062 -21.794 1.00 27.36 182 SER A C 1
ATOM 1414 O O . SER A 1 182 ? 25.352 -32.687 -22.494 1.00 27.36 182 SER A O 1
ATOM 1416 N N . ASN A 1 183 ? 24.871 -31.567 -20.598 1.00 29.70 183 ASN A N 1
ATOM 1417 C CA . ASN A 1 183 ? 25.846 -32.176 -19.696 1.00 29.70 183 ASN A CA 1
ATOM 1418 C C . ASN A 1 183 ? 25.543 -31.715 -18.267 1.00 29.70 183 ASN A C 1
ATOM 1420 O O . ASN A 1 183 ? 25.641 -30.532 -17.945 1.00 29.70 183 ASN A O 1
ATOM 1424 N N . ASP A 1 184 ? 25.162 -32.682 -17.440 1.00 27.58 184 ASP A N 1
ATOM 1425 C CA . ASP A 1 184 ? 25.222 -32.616 -15.986 1.00 27.58 184 ASP A CA 1
ATOM 1426 C C . ASP A 1 184 ? 26.687 -32.539 -15.518 1.00 27.58 184 ASP A C 1
ATOM 1428 O O . ASP A 1 184 ? 27.568 -33.105 -16.164 1.00 27.58 184 ASP A O 1
ATOM 1432 N N . ILE A 1 185 ? 26.938 -31.873 -14.385 1.00 29.20 185 ILE A N 1
ATOM 1433 C CA . ILE A 1 185 ? 27.640 -32.418 -13.204 1.00 29.20 185 ILE A CA 1
ATOM 1434 C C . ILE A 1 185 ? 27.616 -31.382 -12.061 1.00 29.20 185 ILE A C 1
ATOM 1436 O O . ILE A 1 185 ? 28.098 -30.259 -12.166 1.00 29.20 185 ILE A O 1
ATOM 1440 N N . ASN A 1 186 ? 26.984 -31.850 -10.991 1.00 27.45 186 ASN A N 1
ATOM 1441 C CA . ASN A 1 186 ? 27.144 -31.684 -9.548 1.00 27.45 186 ASN A CA 1
ATOM 1442 C C . ASN A 1 186 ? 28.193 -30.735 -8.904 1.00 27.45 186 ASN A C 1
ATOM 1444 O O . ASN A 1 186 ? 29.356 -30.673 -9.285 1.00 27.45 186 ASN A O 1
ATOM 1448 N N . GLU A 1 187 ? 27.742 -30.246 -7.740 1.00 25.23 187 GLU A N 1
ATOM 1449 C CA . GLU A 1 187 ? 28.422 -30.169 -6.433 1.00 25.23 187 GLU A CA 1
ATOM 1450 C C . GLU A 1 187 ? 28.979 -28.845 -5.858 1.00 25.23 187 GLU A C 1
ATOM 1452 O O . GLU A 1 187 ? 29.972 -28.284 -6.303 1.00 25.23 187 GLU A O 1
ATOM 1457 N N . ASN A 1 188 ? 28.333 -28.462 -4.742 1.00 25.88 188 ASN A N 1
ATOM 1458 C CA . ASN A 1 188 ? 28.873 -28.009 -3.453 1.00 25.88 188 ASN A CA 1
ATOM 1459 C C . ASN A 1 188 ? 29.974 -26.934 -3.418 1.00 25.88 188 ASN A C 1
ATOM 1461 O O . ASN A 1 188 ? 31.129 -27.208 -3.724 1.00 25.88 188 ASN A O 1
ATOM 1465 N N . GLN A 1 189 ? 29.678 -25.813 -2.739 1.00 30.70 189 GLN A N 1
ATOM 1466 C CA . GLN A 1 189 ? 30.505 -25.415 -1.590 1.00 30.70 189 GLN A CA 1
ATOM 1467 C C . GLN A 1 189 ? 29.829 -24.423 -0.632 1.00 30.70 189 GLN A C 1
ATOM 1469 O O . GLN A 1 189 ? 29.331 -23.362 -0.998 1.00 30.70 189 GLN A O 1
ATOM 1474 N N . GLN A 1 190 ? 29.862 -24.829 0.634 1.00 28.69 190 GLN A N 1
ATOM 1475 C CA . GLN A 1 190 ? 29.561 -24.090 1.851 1.00 28.69 190 GLN A CA 1
ATOM 1476 C C . GLN A 1 190 ? 30.729 -23.157 2.211 1.00 28.69 190 GLN A C 1
ATOM 1478 O O . GLN A 1 190 ? 31.864 -23.614 2.199 1.00 28.69 190 GLN A O 1
ATOM 1483 N N . PHE A 1 191 ? 30.459 -21.936 2.682 1.00 26.77 191 PHE A N 1
ATOM 1484 C CA . PHE A 1 191 ? 31.329 -21.173 3.601 1.00 26.77 191 PHE A CA 1
ATOM 1485 C C . PHE A 1 191 ? 30.425 -20.242 4.432 1.00 26.77 191 PHE A C 1
ATOM 1487 O O . PHE A 1 191 ? 29.759 -19.372 3.888 1.00 26.77 191 PHE A O 1
ATOM 1494 N N . ARG A 1 192 ? 30.084 -20.628 5.668 1.00 26.28 192 ARG A N 1
ATOM 1495 C CA . ARG A 1 192 ? 30.722 -20.298 6.964 1.00 26.28 192 ARG A CA 1
ATOM 1496 C C . ARG A 1 192 ? 30.515 -18.856 7.460 1.00 26.28 192 ARG A C 1
ATOM 1498 O O . ARG A 1 192 ? 31.004 -17.891 6.889 1.00 26.28 192 ARG A O 1
ATOM 1505 N N . ASN A 1 193 ? 29.848 -18.814 8.616 1.00 25.94 193 ASN A N 1
ATOM 1506 C CA . ASN A 1 193 ? 29.710 -17.750 9.610 1.00 25.94 193 ASN A CA 1
ATOM 1507 C C . ASN A 1 193 ? 30.977 -16.925 9.862 1.00 25.94 193 ASN A C 1
ATOM 1509 O O . ASN A 1 193 ? 32.077 -17.474 9.905 1.00 25.94 193 ASN A O 1
ATOM 1513 N N . SER A 1 194 ? 30.782 -15.665 10.261 1.00 28.09 194 SER A N 1
ATOM 1514 C CA . SER A 1 194 ? 31.571 -15.044 11.333 1.00 28.09 194 SER A CA 1
ATOM 1515 C C . SER A 1 194 ? 30.797 -13.907 12.002 1.00 28.09 194 SER A C 1
ATOM 1517 O O . SER A 1 194 ? 30.536 -12.864 11.409 1.00 28.09 194 SER A O 1
ATOM 1519 N N . SER A 1 195 ? 30.449 -14.140 13.264 1.00 28.05 195 SER A N 1
ATOM 1520 C CA . SER A 1 195 ? 30.033 -13.151 14.254 1.00 28.05 195 SER A CA 1
ATOM 1521 C C . SER A 1 195 ? 31.236 -12.307 14.678 1.00 28.05 195 SER A C 1
ATOM 1523 O O . SER A 1 195 ? 32.331 -12.846 14.829 1.00 28.05 195 SER A O 1
ATOM 1525 N N . SER A 1 196 ? 31.041 -11.019 14.968 1.00 29.83 196 SER A N 1
ATOM 1526 C CA . SER A 1 196 ? 31.921 -10.270 15.876 1.00 29.83 196 SER A CA 1
ATOM 1527 C C . SER A 1 196 ? 31.221 -9.039 16.439 1.00 29.83 196 SER A C 1
ATOM 1529 O O . SER A 1 196 ? 31.019 -8.036 15.761 1.00 29.83 196 SER A O 1
ATOM 1531 N N . SER A 1 197 ? 30.890 -9.149 17.719 1.00 26.72 197 SER A N 1
ATOM 1532 C CA . SER A 1 197 ? 30.544 -8.076 18.640 1.00 26.72 197 SER A CA 1
ATOM 1533 C C . SER A 1 197 ? 31.738 -7.142 18.857 1.00 26.72 197 SER A C 1
ATOM 1535 O O . SER A 1 197 ? 32.856 -7.621 19.051 1.00 26.72 197 SER A O 1
ATOM 1537 N N . ARG A 1 198 ? 31.505 -5.826 18.933 1.00 29.11 198 ARG A N 1
ATOM 1538 C CA . ARG A 1 198 ? 32.379 -4.897 19.668 1.00 29.11 198 ARG A CA 1
ATOM 1539 C C . ARG A 1 198 ? 31.554 -3.847 20.407 1.00 29.11 198 ARG A C 1
ATOM 1541 O O . ARG A 1 198 ? 30.784 -3.098 19.820 1.00 29.11 198 ARG A O 1
ATOM 1548 N N . THR A 1 199 ? 31.765 -3.847 21.713 1.00 28.41 199 THR A N 1
ATOM 1549 C CA . THR A 1 199 ? 31.434 -2.842 22.722 1.00 28.41 199 THR A CA 1
ATOM 1550 C C . THR A 1 199 ? 32.357 -1.625 22.620 1.00 28.41 199 THR A C 1
ATOM 1552 O O . THR A 1 199 ? 33.543 -1.820 22.386 1.00 28.41 199 THR A O 1
ATOM 1555 N N . HIS A 1 200 ? 31.840 -0.417 22.871 1.00 28.92 200 HIS A N 1
ATOM 1556 C CA . HIS A 1 200 ? 32.466 0.712 23.598 1.00 28.92 200 HIS A CA 1
ATOM 1557 C C . HIS A 1 200 ? 31.398 1.824 23.695 1.00 28.92 200 HIS A C 1
ATOM 1559 O O . HIS A 1 200 ? 30.852 2.243 22.685 1.00 28.92 200 HIS A O 1
ATOM 1565 N N . ALA A 1 201 ? 30.843 2.091 24.878 1.00 26.81 201 ALA A N 1
ATOM 1566 C CA . ALA A 1 201 ? 31.367 2.968 25.931 1.00 26.81 201 ALA A CA 1
ATOM 1567 C C . ALA A 1 201 ? 31.176 4.469 25.625 1.00 26.81 201 ALA A C 1
ATOM 1569 O O . ALA A 1 201 ? 31.850 5.055 24.787 1.00 26.81 201 ALA A O 1
ATOM 1570 N N . SER A 1 202 ? 30.218 5.017 26.374 1.00 26.34 202 SER A N 1
ATOM 1571 C CA . SER A 1 202 ? 29.929 6.388 26.792 1.00 26.34 202 SER A CA 1
ATOM 1572 C C . SER A 1 202 ? 30.900 7.501 26.397 1.00 26.34 202 SER A C 1
ATOM 1574 O O . SER A 1 202 ? 32.077 7.455 26.743 1.00 26.34 202 SER A O 1
ATOM 1576 N N . GLN A 1 203 ? 30.337 8.597 25.881 1.00 30.38 203 GLN A N 1
ATOM 1577 C CA . GLN A 1 203 ? 30.812 9.943 26.188 1.00 30.38 203 GLN A CA 1
ATOM 1578 C C . GLN A 1 203 ? 29.638 10.921 26.264 1.00 30.38 203 GLN A C 1
ATOM 1580 O O . GLN A 1 203 ? 28.850 11.090 25.338 1.00 30.38 203 GLN A O 1
ATOM 1585 N N . THR A 1 204 ? 29.537 11.505 27.448 1.00 25.59 204 THR A N 1
ATOM 1586 C CA . THR A 1 204 ? 28.684 12.603 27.878 1.00 25.59 204 THR A CA 1
ATOM 1587 C C . THR A 1 204 ? 29.074 13.902 27.182 1.00 25.59 204 THR A C 1
ATOM 1589 O O . THR A 1 204 ? 30.250 14.266 27.185 1.00 25.59 204 THR A O 1
ATOM 1592 N N . SER A 1 205 ? 28.094 14.662 26.707 1.00 30.56 205 SER A N 1
ATOM 1593 C CA . SER A 1 205 ? 28.256 16.093 26.457 1.00 30.56 205 SER A CA 1
ATOM 1594 C C . SER A 1 205 ? 27.013 16.843 26.932 1.00 30.56 205 SER A C 1
ATOM 1596 O O . SER A 1 205 ? 25.895 16.639 26.466 1.00 30.56 205 SER A O 1
ATOM 1598 N N . ASN A 1 206 ? 27.246 17.689 27.933 1.00 28.98 206 ASN A N 1
ATOM 1599 C CA . ASN A 1 206 ? 26.295 18.633 28.492 1.00 28.98 206 ASN A CA 1
ATOM 1600 C C . ASN A 1 206 ? 25.945 19.684 27.435 1.00 28.98 206 ASN A C 1
ATOM 1602 O O . ASN A 1 206 ? 26.847 20.341 26.918 1.00 28.98 206 ASN A O 1
ATOM 1606 N N . HIS A 1 207 ? 24.656 19.905 27.178 1.00 31.31 207 HIS A N 1
ATOM 1607 C CA . HIS A 1 207 ? 24.198 21.146 26.567 1.00 31.31 207 HIS A CA 1
ATOM 1608 C C . HIS A 1 207 ? 22.984 21.706 27.306 1.00 31.31 207 HIS A C 1
ATOM 1610 O O . HIS A 1 207 ? 22.003 21.025 27.591 1.00 31.31 207 HIS A O 1
ATOM 1616 N N . THR A 1 208 ? 23.152 22.975 27.648 1.00 26.86 208 THR A N 1
ATOM 1617 C CA . THR A 1 208 ? 22.358 23.841 28.503 1.00 26.86 208 THR A CA 1
ATOM 1618 C C . THR A 1 208 ? 20.916 24.025 28.038 1.00 26.86 208 THR A C 1
ATOM 1620 O O . THR A 1 208 ? 20.631 24.279 26.870 1.00 26.86 208 THR A O 1
ATOM 1623 N N . THR A 1 209 ? 20.028 23.973 29.023 1.00 30.22 209 THR A N 1
ATOM 1624 C CA . THR A 1 209 ? 18.611 24.324 29.023 1.00 30.22 209 THR A CA 1
ATOM 1625 C C . THR A 1 209 ? 18.328 25.671 28.350 1.00 30.22 209 THR A C 1
ATOM 1627 O O . THR A 1 209 ? 18.795 26.716 28.794 1.00 30.22 209 THR A O 1
ATOM 1630 N N . THR A 1 210 ? 17.476 25.673 27.326 1.00 28.50 210 THR A N 1
ATOM 1631 C CA . THR A 1 210 ? 16.650 26.832 26.952 1.00 28.50 210 THR A CA 1
ATOM 1632 C C . THR A 1 210 ? 15.238 26.311 26.713 1.00 28.50 210 THR A C 1
ATOM 1634 O O . THR A 1 210 ? 14.922 25.758 25.664 1.00 28.50 210 THR A O 1
ATOM 1637 N N . SER A 1 211 ? 14.411 26.417 27.755 1.00 37.00 211 SER A N 1
ATOM 1638 C CA . SER A 1 211 ? 12.998 26.039 27.742 1.00 37.00 211 SER A CA 1
ATOM 1639 C C . SER A 1 211 ? 12.228 27.032 26.874 1.00 37.00 211 SER A C 1
ATOM 1641 O O . SER A 1 211 ? 11.950 28.152 27.294 1.00 37.00 211 SER A O 1
ATOM 1643 N N . SER A 1 212 ? 11.921 26.636 25.643 1.00 39.22 212 SER A N 1
ATOM 1644 C CA . SER A 1 212 ? 10.913 27.292 24.812 1.00 39.22 212 SER A CA 1
ATOM 1645 C C . SER A 1 212 ? 9.651 26.442 24.910 1.00 39.22 212 SER A C 1
ATOM 1647 O O . SER A 1 212 ? 9.592 25.328 24.391 1.00 39.22 212 SER A O 1
ATOM 1649 N N . GLN A 1 213 ? 8.659 26.925 25.661 1.00 41.59 213 GLN A N 1
ATOM 1650 C CA . GLN A 1 213 ? 7.355 26.272 25.717 1.00 41.59 213 GLN A CA 1
ATOM 1651 C C . GLN A 1 213 ? 6.713 26.287 24.318 1.00 41.59 213 GLN A C 1
ATOM 1653 O O . GLN A 1 213 ? 6.807 27.299 23.624 1.00 41.59 213 GLN A O 1
ATOM 1658 N N . PRO A 1 214 ? 6.062 25.197 23.881 1.00 49.22 214 PRO A N 1
ATOM 1659 C CA . PRO A 1 214 ? 5.361 25.183 22.605 1.00 49.22 214 PRO A CA 1
ATOM 1660 C C . PRO A 1 214 ? 4.146 26.120 22.670 1.00 49.22 214 PRO A C 1
ATOM 1662 O O . PRO A 1 214 ? 3.269 25.946 23.515 1.00 49.22 214 PRO A O 1
ATOM 1665 N N . GLU A 1 215 ? 4.083 27.111 21.777 1.00 56.72 215 GLU A N 1
ATOM 1666 C CA . GLU A 1 215 ? 2.928 28.007 21.655 1.00 56.72 215 GLU A CA 1
ATOM 1667 C C . GLU A 1 215 ? 1.678 27.208 21.237 1.00 56.72 215 GLU A C 1
ATOM 1669 O O . GLU A 1 215 ? 1.579 26.708 20.113 1.00 56.72 215 GLU A O 1
ATOM 1674 N N . LEU A 1 216 ? 0.737 27.040 22.172 1.00 70.25 216 LEU A N 1
ATOM 1675 C CA . LEU A 1 216 ? -0.563 26.404 21.946 1.00 70.25 216 LEU A CA 1
ATOM 1676 C C . LEU A 1 216 ? -1.545 27.409 21.335 1.00 70.25 216 LEU A C 1
ATOM 1678 O O . LEU A 1 216 ? -1.651 28.551 21.787 1.00 70.25 216 LEU A O 1
ATOM 1682 N N . ASN A 1 217 ? -2.317 26.966 20.346 1.00 76.31 217 ASN A N 1
ATOM 1683 C CA . ASN A 1 217 ? -3.334 27.788 19.708 1.00 76.31 217 ASN A CA 1
ATOM 1684 C C . ASN A 1 217 ? -4.577 27.893 20.606 1.00 76.31 217 ASN A C 1
ATOM 1686 O O . ASN A 1 217 ? -5.258 26.901 20.879 1.00 76.31 217 ASN A O 1
ATOM 1690 N N . ASN A 1 218 ? -4.875 29.112 21.057 1.00 72.75 218 ASN A N 1
ATOM 1691 C CA . ASN A 1 218 ? -6.009 29.410 21.935 1.00 72.75 218 ASN A CA 1
ATOM 1692 C C . ASN A 1 218 ? -7.292 29.802 21.177 1.00 72.75 218 ASN A C 1
ATOM 1694 O O . ASN A 1 218 ? -8.300 30.092 21.823 1.00 72.75 218 ASN A O 1
ATOM 1698 N N . ASN A 1 219 ? -7.278 29.825 19.838 1.00 73.38 219 ASN A N 1
ATOM 1699 C CA . ASN A 1 219 ? -8.481 30.099 19.052 1.00 73.38 219 ASN A CA 1
ATOM 1700 C C . ASN A 1 219 ? -9.505 28.977 19.250 1.00 73.38 219 ASN A C 1
ATOM 1702 O O . ASN A 1 219 ? -9.189 27.805 19.053 1.00 73.38 219 ASN A O 1
ATOM 1706 N N . ILE A 1 220 ? -10.725 29.344 19.646 1.00 65.19 220 ILE A N 1
ATOM 1707 C CA . ILE A 1 220 ? -11.823 28.404 19.881 1.00 65.19 220 ILE A CA 1
ATOM 1708 C C . ILE A 1 220 ? -12.379 27.979 18.511 1.00 65.19 220 ILE A C 1
ATOM 1710 O O . ILE A 1 220 ? -12.880 28.841 17.786 1.00 65.19 220 ILE A O 1
ATOM 1714 N N . PRO A 1 221 ? -12.300 26.692 18.131 1.00 66.00 221 PRO A N 1
ATOM 1715 C CA . PRO A 1 221 ? -12.865 26.212 16.873 1.00 66.00 221 PRO A CA 1
ATOM 1716 C C . PRO A 1 221 ? -14.385 26.411 16.839 1.00 66.00 221 PRO A C 1
ATOM 1718 O O . PRO A 1 221 ? -15.065 26.245 17.854 1.00 66.00 221 PRO A O 1
ATOM 1721 N N . VAL A 1 222 ? -14.934 26.749 15.670 1.00 65.38 222 VAL A N 1
ATOM 1722 C CA . VAL A 1 222 ? -16.388 26.765 15.457 1.00 65.38 222 VAL A CA 1
ATOM 1723 C C . VAL A 1 222 ? -16.846 25.317 15.273 1.00 65.38 222 VAL A C 1
ATOM 1725 O O . VAL A 1 222 ? -16.590 24.713 14.237 1.00 65.38 222 VAL A O 1
ATOM 1728 N N . GLY A 1 223 ? -17.501 24.757 16.293 1.00 74.31 223 GLY A N 1
ATOM 1729 C CA . GLY A 1 223 ? -17.885 23.341 16.341 1.00 74.31 223 GLY A CA 1
ATOM 1730 C C . GLY A 1 223 ? -16.868 22.467 17.085 1.00 74.31 223 GLY A C 1
ATOM 1731 O O . GLY A 1 223 ? -15.857 22.955 17.590 1.00 74.31 223 GLY A O 1
ATOM 1732 N N . THR A 1 224 ? -17.155 21.171 17.207 1.00 82.94 224 THR A N 1
ATOM 1733 C CA . THR A 1 224 ? -16.240 20.225 17.861 1.00 82.94 224 THR A CA 1
ATOM 1734 C C . THR A 1 224 ? -15.158 19.795 16.863 1.00 82.94 224 THR A C 1
ATOM 1736 O O . THR A 1 224 ? -15.500 19.193 15.846 1.00 82.94 224 THR A O 1
ATOM 1739 N N . PRO A 1 225 ? -13.871 20.116 17.107 1.00 86.12 225 PRO A N 1
ATOM 1740 C CA . PRO A 1 225 ? -12.785 19.764 16.193 1.00 86.12 225 PRO A CA 1
ATOM 1741 C C . PRO A 1 225 ? -12.517 18.253 16.202 1.00 86.12 225 PRO A C 1
ATOM 1743 O O . PRO A 1 225 ? -12.670 17.599 17.238 1.00 86.12 225 PRO A O 1
ATOM 1746 N N . SER A 1 226 ? -12.065 17.711 15.066 1.00 89.44 226 SER A N 1
ATOM 1747 C CA . SER A 1 226 ? -11.538 16.343 15.016 1.00 89.44 226 SER A CA 1
ATOM 1748 C C . SER A 1 226 ? -10.231 16.235 15.806 1.00 89.44 226 SER A C 1
ATOM 1750 O O . SER A 1 226 ? -9.555 17.235 16.079 1.00 89.44 226 SER A O 1
ATOM 1752 N N . ILE A 1 227 ? -9.847 15.013 16.174 1.00 89.06 227 ILE A N 1
ATOM 1753 C CA . ILE A 1 227 ? -8.587 14.799 16.885 1.00 89.06 227 ILE A CA 1
ATOM 1754 C C . ILE A 1 227 ? -7.386 15.142 15.993 1.00 89.06 227 ILE A C 1
ATOM 1756 O O . ILE A 1 227 ? -6.414 15.730 16.470 1.00 89.06 227 ILE A O 1
ATOM 1760 N N . GLU A 1 228 ? -7.480 14.878 14.686 1.00 86.44 228 GLU A N 1
ATOM 1761 C CA . GLU A 1 228 ? -6.449 15.246 13.721 1.00 86.44 228 GLU A CA 1
ATOM 1762 C C . GLU A 1 228 ? -6.297 16.769 13.617 1.00 86.44 228 GLU A C 1
ATOM 1764 O O . GLU A 1 228 ? -5.175 17.268 13.520 1.00 86.44 228 GLU A O 1
ATOM 1769 N N . ASP A 1 229 ? -7.399 17.523 13.679 1.00 88.38 229 ASP A N 1
ATOM 1770 C CA . ASP A 1 229 ? -7.362 18.989 13.657 1.00 88.38 229 ASP A CA 1
ATOM 1771 C C . ASP A 1 229 ? -6.736 19.566 14.926 1.00 88.38 229 ASP A C 1
ATOM 1773 O O . ASP A 1 229 ? -6.010 20.561 14.849 1.00 88.38 229 ASP A O 1
ATOM 1777 N N . ILE A 1 230 ? -6.971 18.939 16.083 1.00 88.31 230 ILE A N 1
ATOM 1778 C CA . ILE A 1 230 ? -6.325 19.312 17.349 1.00 88.31 230 ILE A CA 1
ATOM 1779 C C . ILE A 1 230 ? -4.812 19.125 17.254 1.00 88.31 230 ILE A C 1
ATOM 1781 O O . ILE A 1 230 ? -4.072 20.039 17.622 1.00 88.31 230 ILE A O 1
ATOM 1785 N N . VAL A 1 231 ? -4.352 17.992 16.715 1.00 89.75 231 VAL A N 1
ATOM 1786 C CA . VAL A 1 231 ? -2.920 17.715 16.529 1.00 89.75 231 VAL A CA 1
ATOM 1787 C C . VAL A 1 231 ? -2.295 18.703 15.537 1.00 89.75 231 VAL A C 1
ATOM 1789 O O . VAL A 1 231 ? -1.268 19.312 15.840 1.00 89.75 231 VAL A O 1
ATOM 1792 N N . LYS A 1 232 ? -2.922 18.910 14.371 1.00 88.44 232 LYS A N 1
ATOM 1793 C CA . LYS A 1 232 ? -2.397 19.785 13.306 1.00 88.44 232 LYS A CA 1
ATOM 1794 C C . LYS A 1 232 ? -2.328 21.251 13.726 1.00 88.44 232 LYS A C 1
ATOM 1796 O O . LYS A 1 232 ? -1.320 21.910 13.484 1.00 88.44 232 LYS A O 1
ATOM 1801 N N . ASN A 1 233 ? -3.383 21.760 14.362 1.00 88.06 233 ASN A N 1
ATOM 1802 C CA . ASN A 1 233 ? -3.497 23.174 14.725 1.00 88.06 233 ASN A CA 1
ATOM 1803 C C . ASN A 1 233 ? -3.007 23.484 16.145 1.00 88.06 233 ASN A C 1
ATOM 1805 O O . ASN A 1 233 ? -3.071 24.643 16.561 1.00 88.06 233 ASN A O 1
ATOM 1809 N N . LYS A 1 234 ? -2.534 22.472 16.888 1.00 85.50 234 LYS A N 1
ATOM 1810 C CA . LYS A 1 234 ? -2.061 22.579 18.278 1.00 85.50 234 LYS A CA 1
ATOM 1811 C C . LYS A 1 234 ? -3.082 23.260 19.199 1.00 85.50 234 LYS A C 1
ATOM 1813 O O . LYS A 1 234 ? -2.728 24.152 19.973 1.00 85.50 234 LYS A O 1
ATOM 1818 N N . TYR A 1 235 ? -4.356 22.881 19.087 1.00 88.62 235 TYR A N 1
ATOM 1819 C CA . TYR A 1 235 ? -5.424 23.491 19.885 1.00 88.62 235 TYR A CA 1
ATOM 1820 C C . TYR A 1 235 ? -5.259 23.207 21.381 1.00 88.62 235 TYR A C 1
ATOM 1822 O O . TYR A 1 235 ? -4.955 22.090 21.798 1.00 88.62 235 TYR A O 1
ATOM 1830 N N . ASN A 1 236 ? -5.526 24.217 22.210 1.00 88.38 236 ASN A N 1
ATOM 1831 C CA . ASN A 1 236 ? -5.514 24.072 23.661 1.00 88.38 236 ASN A CA 1
ATOM 1832 C C . ASN A 1 236 ? -6.762 23.319 24.166 1.00 88.38 236 ASN A C 1
ATOM 1834 O O . ASN A 1 236 ? -7.838 23.902 24.324 1.00 88.38 236 ASN A O 1
ATOM 1838 N N . VAL A 1 237 ? -6.604 22.031 24.483 1.00 91.12 237 VAL A N 1
ATOM 1839 C CA . VAL A 1 237 ? -7.685 21.142 24.957 1.00 91.12 237 VAL A CA 1
ATOM 1840 C C . VAL A 1 237 ? -8.390 21.679 26.209 1.00 91.12 237 VAL A C 1
ATOM 1842 O O . VAL A 1 237 ? -9.609 21.554 26.336 1.00 91.12 237 VAL A O 1
ATOM 1845 N N . SER A 1 238 ? -7.675 22.357 27.113 1.00 90.38 238 SER A N 1
ATOM 1846 C CA . SER A 1 238 ? -8.248 22.907 28.353 1.00 90.38 238 SER A CA 1
ATOM 1847 C C . SER A 1 238 ? -9.320 23.976 28.104 1.00 90.38 238 SER A C 1
ATOM 1849 O O . SER A 1 238 ? -10.197 24.203 28.950 1.00 90.38 238 SER A O 1
ATOM 1851 N N . LYS A 1 239 ? -9.268 24.629 26.935 1.00 90.25 239 LYS A N 1
ATOM 1852 C CA . LYS A 1 239 ? -10.223 25.660 26.511 1.00 90.25 239 LYS A CA 1
ATOM 1853 C C . LYS A 1 239 ? -11.492 25.089 25.875 1.00 90.25 239 LYS A C 1
ATOM 1855 O O . LYS A 1 239 ? -12.468 25.822 25.756 1.00 90.25 239 LYS A O 1
ATOM 1860 N N . LEU A 1 240 ? -11.527 23.799 25.536 1.00 90.31 240 LEU A N 1
ATOM 1861 C CA . LEU A 1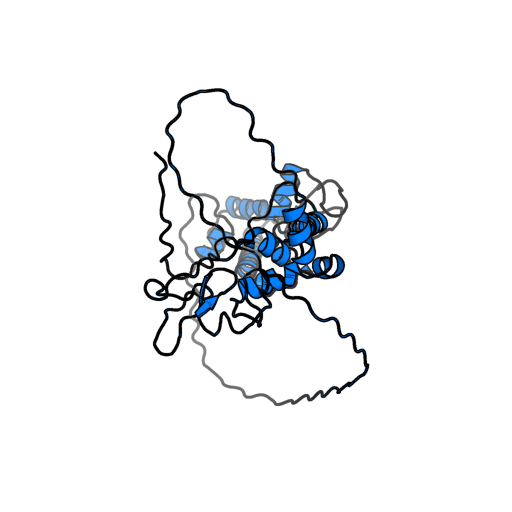 240 ? -12.717 23.163 24.973 1.00 90.31 240 LEU A CA 1
ATOM 1862 C C . LEU A 1 240 ? -13.846 23.041 26.011 1.00 90.31 240 LEU A C 1
ATOM 1864 O O . LEU A 1 240 ? -13.623 22.968 27.228 1.00 90.31 240 LEU A O 1
ATOM 1868 N N . SER A 1 241 ? -15.086 23.035 25.516 1.00 92.00 241 SER A N 1
ATOM 1869 C CA . SER A 1 241 ? -16.281 22.821 26.336 1.00 92.00 241 SER A CA 1
ATOM 1870 C C . SER A 1 241 ? -16.385 21.357 26.784 1.00 92.00 241 SER A C 1
ATOM 1872 O O . SER A 1 241 ? -15.875 20.463 26.113 1.00 92.00 241 SER A O 1
ATOM 1874 N N . ILE A 1 242 ? -17.086 21.081 27.892 1.00 92.25 242 ILE A N 1
ATOM 1875 C CA . ILE A 1 242 ? -17.336 19.697 28.349 1.00 92.25 242 ILE A CA 1
ATOM 1876 C C . ILE A 1 242 ? -18.047 18.879 27.261 1.00 92.25 242 ILE A C 1
ATOM 1878 O O . ILE A 1 242 ? -17.735 17.705 27.079 1.00 92.25 242 ILE A O 1
ATOM 1882 N N . LYS A 1 243 ? -18.970 19.506 26.520 1.00 92.00 243 LYS A N 1
ATOM 1883 C CA . LYS A 1 243 ? -19.671 18.879 25.396 1.00 92.00 243 LYS A CA 1
ATOM 1884 C C . LYS A 1 243 ? -18.683 18.437 24.313 1.00 92.00 243 LYS A C 1
ATOM 1886 O O . LYS A 1 243 ? -18.660 17.261 23.975 1.00 92.00 243 LYS A O 1
ATOM 1891 N N . SER A 1 244 ? -17.812 19.340 23.866 1.00 93.00 244 SER A N 1
ATOM 1892 C CA . SER A 1 244 ? -16.793 19.040 22.853 1.00 93.00 244 SER A CA 1
ATOM 1893 C C . SER A 1 244 ? -15.807 17.970 23.324 1.00 93.00 244 SER A C 1
ATOM 1895 O O . SER A 1 244 ? -15.486 17.066 22.566 1.00 93.00 244 SER A O 1
ATOM 1897 N N . LEU A 1 245 ? -15.368 18.017 24.590 1.00 94.06 245 LEU A N 1
ATOM 1898 C CA . LEU A 1 245 ? -14.490 16.988 25.164 1.00 94.06 245 LEU A CA 1
ATOM 1899 C C . LEU A 1 245 ? -15.145 15.598 25.126 1.00 94.06 245 LEU A C 1
ATOM 1901 O O . LEU A 1 245 ? -14.499 14.628 24.739 1.00 94.06 245 LEU A O 1
ATOM 1905 N N . LYS A 1 246 ? -16.428 15.496 25.495 1.00 93.31 246 LYS A N 1
ATOM 1906 C CA . LYS A 1 246 ? -17.175 14.231 25.440 1.00 93.31 246 LYS A CA 1
ATOM 1907 C C . LYS A 1 246 ? -17.377 13.754 24.004 1.00 93.31 246 LYS A C 1
ATOM 1909 O O . LYS A 1 246 ? -17.145 12.585 23.735 1.00 93.31 246 LYS A O 1
ATOM 1914 N N . GLU A 1 247 ? -17.746 14.643 23.086 1.00 93.25 247 GLU A N 1
ATOM 1915 C CA . GLU A 1 247 ? -17.917 14.313 21.665 1.00 93.25 247 GLU A CA 1
ATOM 1916 C C . GLU A 1 247 ? -16.615 13.792 21.034 1.00 93.25 247 GLU A C 1
ATOM 1918 O O . GLU A 1 247 ? -16.644 12.768 20.356 1.00 93.25 247 GLU A O 1
ATOM 1923 N N . ILE A 1 248 ? -15.463 14.405 21.336 1.00 92.25 248 ILE A N 1
ATOM 1924 C CA . ILE A 1 248 ? -14.146 13.918 20.884 1.00 92.25 248 ILE A CA 1
ATOM 1925 C C . ILE A 1 248 ? -13.883 12.495 21.392 1.00 92.25 248 ILE A C 1
ATOM 1927 O O . ILE A 1 248 ? -13.441 11.636 20.627 1.00 92.25 248 ILE A O 1
ATOM 1931 N N . LEU A 1 249 ? -14.153 12.225 22.675 1.00 91.12 249 LEU A N 1
ATOM 1932 C CA . LEU A 1 249 ? -13.967 10.890 23.253 1.00 91.12 249 LEU A CA 1
ATOM 1933 C C . LEU A 1 249 ? -14.937 9.866 22.640 1.00 91.12 249 LEU A C 1
ATOM 1935 O O . LEU A 1 249 ? -14.516 8.753 22.328 1.00 91.12 249 LEU A O 1
ATOM 1939 N N . MET A 1 250 ? -16.198 10.247 22.401 1.00 89.12 250 MET A N 1
ATOM 1940 C CA . MET A 1 250 ? -17.197 9.401 21.734 1.00 89.12 250 MET A CA 1
ATOM 1941 C C . MET A 1 250 ? -16.776 9.031 20.309 1.00 89.12 250 MET A C 1
ATOM 1943 O O . MET A 1 250 ? -16.801 7.851 19.954 1.00 89.12 250 MET A O 1
ATOM 1947 N N . GLU A 1 251 ? -16.343 10.010 19.513 1.00 87.94 251 GLU A N 1
ATOM 1948 C CA . GLU A 1 251 ? -15.926 9.798 18.121 1.00 87.94 251 GLU A CA 1
ATOM 1949 C C . GLU A 1 251 ? -14.708 8.865 18.027 1.00 87.94 251 GLU A C 1
ATOM 1951 O O . GLU A 1 251 ? -14.611 8.011 17.138 1.00 87.94 251 GLU A O 1
ATOM 1956 N N . ASN A 1 252 ? -13.811 8.955 19.012 1.00 87.81 252 ASN A N 1
ATOM 1957 C CA . ASN A 1 252 ? -12.643 8.086 19.145 1.00 87.81 252 ASN A CA 1
ATOM 1958 C C . ASN A 1 252 ? -12.938 6.755 19.859 1.00 87.81 252 ASN A C 1
ATOM 1960 O O . ASN A 1 252 ? -12.014 5.982 20.114 1.00 87.81 252 ASN A O 1
ATOM 1964 N N . ARG A 1 253 ? -14.212 6.462 20.165 1.00 88.06 253 ARG A N 1
ATOM 1965 C CA . ARG A 1 253 ? -14.668 5.252 20.874 1.00 88.06 253 ARG A CA 1
ATOM 1966 C C . ARG A 1 253 ? -13.927 5.021 22.202 1.00 88.06 253 ARG A C 1
ATOM 1968 O O . ARG A 1 253 ? -13.665 3.882 22.590 1.00 88.06 253 ARG A O 1
ATOM 1975 N N . VAL A 1 254 ? -13.598 6.106 22.903 1.00 87.50 254 VAL A N 1
ATOM 1976 C CA . VAL A 1 254 ? -12.979 6.093 24.232 1.00 87.50 254 VAL A CA 1
ATOM 1977 C C . VAL A 1 254 ? -14.070 6.233 25.282 1.00 87.50 254 VAL A C 1
ATOM 1979 O O . VAL A 1 254 ? -14.812 7.211 25.293 1.00 87.50 254 VAL A O 1
ATOM 1982 N N . ASP A 1 255 ? -14.161 5.261 26.186 1.00 86.12 255 ASP A N 1
ATOM 1983 C CA . ASP A 1 255 ? -15.116 5.322 27.289 1.00 86.12 255 ASP A CA 1
ATOM 1984 C C . ASP A 1 255 ? -14.749 6.445 28.272 1.00 86.12 255 ASP A C 1
ATOM 1986 O O . ASP A 1 255 ? -13.580 6.646 28.592 1.00 86.12 255 ASP A O 1
ATOM 1990 N N . PHE A 1 256 ? -15.738 7.171 28.779 1.00 90.12 256 PHE A N 1
ATOM 1991 C CA . PHE A 1 256 ? -15.591 8.214 29.804 1.00 90.12 256 PHE A CA 1
ATOM 1992 C C . PHE A 1 256 ? -16.653 8.087 30.902 1.00 90.12 256 PHE A C 1
ATOM 1994 O O . PHE A 1 256 ? -16.902 9.035 31.648 1.00 90.12 256 PHE A O 1
ATOM 2001 N N . SER A 1 257 ? -17.278 6.912 31.000 1.00 87.81 257 SER A N 1
ATOM 2002 C CA . SER A 1 257 ? -18.196 6.562 32.078 1.00 87.81 257 SER A CA 1
ATOM 2003 C C . SER A 1 257 ? -17.524 6.781 33.438 1.00 87.81 257 SER A C 1
ATOM 2005 O O . SER A 1 257 ? -16.366 6.416 33.631 1.00 87.81 257 SER A O 1
ATOM 2007 N N . GLY A 1 258 ? -18.240 7.405 34.375 1.00 88.06 258 GLY A N 1
ATOM 2008 C CA . GLY A 1 258 ? -17.746 7.671 35.732 1.00 88.06 258 GLY A CA 1
ATOM 2009 C C . GLY A 1 258 ? -16.888 8.930 35.900 1.00 88.06 258 GLY A C 1
ATOM 2010 O O . GLY A 1 258 ? -16.580 9.277 37.034 1.00 88.06 258 GLY A O 1
ATOM 2011 N N . ILE A 1 259 ? -16.551 9.653 34.824 1.00 91.44 259 ILE A N 1
ATOM 2012 C CA . ILE A 1 259 ? -15.803 10.914 34.937 1.00 91.44 259 ILE A CA 1
ATOM 2013 C C . ILE A 1 259 ? -16.731 12.048 35.378 1.00 91.44 259 ILE A C 1
ATOM 2015 O O . ILE A 1 259 ? -17.687 12.395 34.675 1.00 91.44 259 ILE A O 1
ATOM 2019 N N . VAL A 1 260 ? -16.412 12.652 36.522 1.00 90.56 260 VAL A N 1
ATOM 2020 C CA . VAL A 1 260 ? -17.180 13.763 37.109 1.00 90.56 260 VAL A CA 1
ATOM 2021 C C . VAL A 1 260 ? -16.499 15.109 36.848 1.00 90.56 260 VAL A C 1
ATOM 2023 O O . VAL A 1 260 ? -17.178 16.110 36.610 1.00 90.56 260 VAL A O 1
ATOM 2026 N N . GLU A 1 261 ? -15.164 15.146 36.823 1.00 94.88 261 GLU A N 1
ATOM 2027 C CA . GLU A 1 261 ? -14.406 16.391 36.700 1.00 94.88 261 GLU A CA 1
ATOM 2028 C C . GLU A 1 261 ? -13.979 16.721 35.260 1.00 94.88 261 GLU A C 1
ATOM 2030 O O . GLU A 1 261 ? -13.596 15.862 34.462 1.00 94.88 261 GLU A O 1
ATOM 2035 N N . LYS A 1 262 ? -13.966 18.021 34.920 1.00 93.62 262 LYS A N 1
ATOM 2036 C CA . LYS A 1 262 ? -13.467 18.495 33.615 1.00 93.62 262 LYS A CA 1
ATOM 2037 C C . LYS A 1 262 ? -11.967 18.212 33.437 1.00 93.62 262 LYS A C 1
ATOM 2039 O O . LY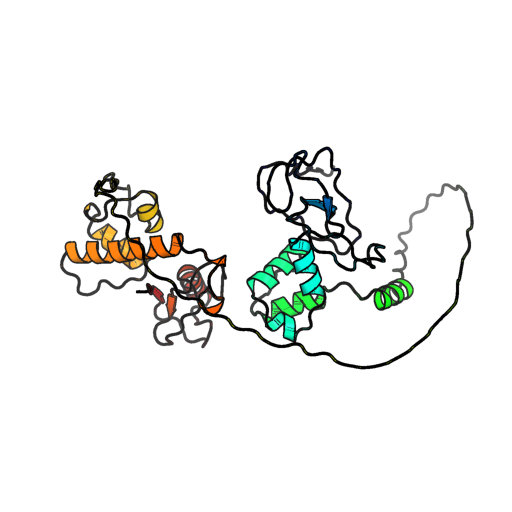S A 1 262 ? -11.535 17.910 32.329 1.00 93.62 262 LYS A O 1
ATOM 2044 N N . SER A 1 263 ? -11.184 18.325 34.507 1.00 93.88 263 SER A N 1
ATOM 2045 C CA . SER A 1 263 ? -9.742 18.023 34.568 1.00 93.88 263 SER A CA 1
ATOM 2046 C C . SER A 1 263 ? -9.428 16.601 34.084 1.00 93.88 263 SER A C 1
ATOM 2048 O O . SER A 1 263 ? -8.494 16.400 33.302 1.00 93.88 263 SER A O 1
ATOM 2050 N N . GLU A 1 264 ? -10.243 15.626 34.483 1.00 94.56 264 GLU A N 1
ATOM 2051 C CA . GLU A 1 264 ? -10.126 14.228 34.066 1.00 94.56 264 GLU A CA 1
ATOM 2052 C C . GLU A 1 264 ? -10.485 14.038 32.587 1.00 94.56 264 GLU A C 1
ATOM 2054 O O . GLU A 1 264 ? -9.760 13.348 31.866 1.00 94.56 264 GLU A O 1
ATOM 2059 N N . LEU A 1 265 ? -11.540 14.703 32.093 1.00 94.19 265 LEU A N 1
ATOM 2060 C CA . LEU A 1 265 ? -11.872 14.705 30.660 1.00 94.19 265 LEU A CA 1
ATOM 2061 C C . LEU A 1 265 ? -10.729 15.286 29.820 1.00 94.19 265 LEU A C 1
ATOM 2063 O O . LEU A 1 265 ? -10.355 14.698 28.808 1.00 94.19 265 LEU A O 1
ATOM 2067 N N . ILE A 1 266 ? -10.157 16.415 30.251 1.00 94.81 266 ILE A N 1
ATOM 2068 C CA . ILE A 1 266 ? -9.015 17.055 29.581 1.00 94.81 266 ILE A CA 1
ATOM 2069 C C . ILE A 1 266 ? -7.823 16.100 29.556 1.00 94.81 266 ILE A C 1
ATOM 2071 O O . ILE A 1 266 ? -7.237 15.882 28.499 1.00 94.81 266 ILE A O 1
ATOM 2075 N N . SER A 1 267 ? -7.492 15.493 30.697 1.00 92.44 267 SER A N 1
ATOM 2076 C CA . SER A 1 267 ? -6.403 14.517 30.798 1.00 92.44 267 SER A CA 1
ATOM 2077 C C . SER A 1 267 ? -6.608 13.348 29.836 1.00 92.44 267 SER A C 1
ATOM 2079 O O . SER A 1 267 ? -5.674 12.938 29.147 1.00 92.44 267 SER A O 1
ATOM 2081 N N . LYS A 1 268 ? -7.840 12.839 29.728 1.00 92.19 268 LYS A N 1
ATOM 2082 C CA . LYS A 1 268 ? -8.167 11.732 28.826 1.00 92.19 268 LYS A CA 1
ATOM 2083 C C . LYS A 1 268 ? -8.070 12.134 27.357 1.00 92.19 268 LYS A C 1
ATOM 2085 O O . LYS A 1 268 ? -7.473 11.394 26.585 1.00 92.19 268 LYS A O 1
ATOM 2090 N N . VAL A 1 269 ? -8.575 13.309 26.979 1.00 93.81 269 VAL A N 1
ATOM 2091 C CA . VAL A 1 269 ? -8.438 13.831 25.608 1.00 93.81 269 VAL A CA 1
ATOM 2092 C C . VAL A 1 269 ? -6.971 14.074 25.258 1.00 93.81 269 VAL A C 1
ATOM 2094 O O . VAL A 1 269 ? -6.543 13.652 24.193 1.00 93.81 269 VAL A O 1
ATOM 2097 N N . ASN A 1 270 ? -6.169 14.657 26.153 1.00 92.88 270 ASN A N 1
ATOM 2098 C CA . ASN A 1 270 ? -4.735 14.857 25.916 1.00 92.88 270 ASN A CA 1
ATOM 2099 C C . ASN A 1 270 ? -3.993 13.536 25.667 1.00 92.88 270 ASN A C 1
ATOM 2101 O O . ASN A 1 270 ? -3.146 13.473 24.784 1.00 92.88 270 ASN A O 1
ATOM 2105 N N . ARG A 1 271 ? -4.345 12.459 26.385 1.00 90.62 271 ARG A N 1
ATOM 2106 C CA . ARG A 1 271 ? -3.790 11.122 26.110 1.00 90.62 271 ARG A CA 1
ATOM 2107 C C . ARG A 1 271 ? -4.124 10.638 24.699 1.00 90.62 271 ARG A C 1
ATOM 2109 O O . ARG A 1 271 ? -3.264 10.076 24.034 1.00 90.62 271 ARG A O 1
ATOM 2116 N N . VAL A 1 272 ? -5.355 10.870 24.243 1.00 89.75 272 VAL A N 1
ATOM 2117 C CA . VAL A 1 272 ? -5.781 10.536 22.875 1.00 89.75 272 VAL A CA 1
ATOM 2118 C C . VAL A 1 272 ? -5.040 11.389 21.841 1.00 89.75 272 VAL A C 1
ATOM 2120 O O . VAL A 1 272 ? -4.618 10.863 20.815 1.00 89.75 272 VAL A O 1
ATOM 2123 N N . VAL A 1 273 ? -4.840 12.682 22.117 1.00 91.44 273 VAL A N 1
ATOM 2124 C CA . VAL A 1 273 ? -4.088 13.606 21.252 1.00 91.44 273 VAL A CA 1
ATOM 2125 C C . VAL A 1 273 ? -2.646 13.134 21.078 1.00 91.44 273 VAL A C 1
ATOM 2127 O O . VAL A 1 273 ? -2.198 12.995 19.942 1.00 91.44 273 VAL A O 1
ATOM 2130 N N . GLU A 1 274 ? -1.928 12.858 22.171 1.00 89.81 274 GLU A N 1
ATOM 2131 C CA . GLU A 1 274 ? -0.530 12.419 22.081 1.00 89.81 274 GLU A CA 1
ATOM 2132 C C . GLU A 1 274 ? -0.408 11.059 21.387 1.00 89.81 274 GLU A C 1
ATOM 2134 O O . GLU A 1 274 ? 0.412 10.918 20.485 1.00 89.81 274 GLU A O 1
ATOM 2139 N N . ALA A 1 275 ? -1.286 10.100 21.688 1.00 86.88 275 ALA A N 1
ATOM 2140 C CA . ALA A 1 275 ? -1.255 8.811 21.004 1.00 86.88 275 ALA A CA 1
ATOM 2141 C C . ALA A 1 275 ? -1.572 8.933 19.498 1.00 86.88 275 ALA A C 1
ATOM 2143 O O . ALA A 1 275 ? -0.935 8.290 18.670 1.00 86.88 275 ALA A O 1
ATOM 2144 N N . THR A 1 276 ? -2.507 9.808 19.114 1.00 86.88 276 THR A N 1
ATOM 2145 C CA . THR A 1 276 ? -2.808 10.083 17.695 1.00 86.88 276 THR A CA 1
ATOM 2146 C C . THR A 1 276 ? -1.620 10.739 16.994 1.00 86.88 276 THR A C 1
ATOM 2148 O O . THR A 1 276 ? -1.313 10.437 15.845 1.00 86.88 276 THR A O 1
ATOM 2151 N N . LYS A 1 277 ? -0.928 11.648 17.679 1.00 89.19 277 LYS A N 1
ATOM 2152 C CA . LYS A 1 277 ? 0.274 12.308 17.166 1.00 89.19 277 LYS A CA 1
ATOM 2153 C C . LYS A 1 277 ? 1.417 11.313 16.954 1.00 89.19 277 LYS A C 1
ATOM 2155 O O . LYS A 1 277 ? 2.105 11.418 15.944 1.00 89.19 277 LYS A O 1
ATOM 2160 N N . GLU A 1 278 ? 1.597 10.349 17.854 1.00 86.56 278 GLU A N 1
ATOM 2161 C CA . GLU A 1 278 ? 2.553 9.249 17.680 1.00 86.56 278 GLU A CA 1
ATOM 2162 C C . GLU A 1 278 ? 2.176 8.346 16.501 1.00 86.56 278 GLU A C 1
ATOM 2164 O O . GLU A 1 278 ? 3.028 8.042 15.669 1.00 86.56 278 GLU A O 1
ATOM 2169 N N . GLU A 1 279 ? 0.899 7.980 16.363 1.00 83.81 279 GLU A N 1
ATOM 2170 C CA . GLU A 1 279 ? 0.411 7.208 15.212 1.00 83.81 279 GLU A CA 1
ATOM 2171 C C . GLU A 1 279 ? 0.649 7.945 13.884 1.00 83.81 279 GLU A C 1
ATOM 2173 O O . GLU A 1 279 ? 1.102 7.336 12.920 1.00 83.81 279 GLU A O 1
ATOM 2178 N N . LEU A 1 280 ? 0.413 9.261 13.839 1.00 83.38 280 LEU A N 1
ATOM 2179 C CA . LEU A 1 280 ? 0.675 10.102 12.663 1.00 83.38 280 LEU A CA 1
ATOM 2180 C C . LEU A 1 280 ? 2.171 10.282 12.367 1.00 83.38 280 LEU A C 1
ATOM 2182 O O . LEU A 1 280 ? 2.541 10.523 11.220 1.00 83.38 280 LEU A O 1
ATOM 2186 N N . ALA A 1 281 ? 3.024 10.207 13.388 1.00 86.38 281 ALA A N 1
ATOM 2187 C CA . ALA A 1 281 ? 4.476 10.266 13.241 1.00 86.38 281 ALA A CA 1
ATOM 2188 C C . ALA A 1 281 ? 5.098 8.899 12.909 1.00 86.38 281 ALA A C 1
ATOM 2190 O O . ALA A 1 281 ? 6.277 8.836 12.560 1.00 86.38 281 ALA A O 1
ATOM 2191 N N . THR A 1 282 ? 4.331 7.813 13.036 1.00 82.06 282 THR A N 1
ATOM 2192 C CA . THR A 1 282 ? 4.814 6.456 12.792 1.00 82.06 282 THR A CA 1
ATOM 2193 C C . THR A 1 282 ? 5.010 6.231 11.297 1.00 82.06 282 THR A C 1
ATOM 2195 O O . THR A 1 282 ? 4.085 6.398 10.503 1.00 82.06 282 THR A O 1
ATOM 2198 N N . ASP A 1 283 ? 6.213 5.801 10.915 1.00 81.75 283 ASP A N 1
ATOM 2199 C CA . ASP A 1 283 ? 6.486 5.338 9.558 1.00 81.75 283 ASP A CA 1
ATOM 2200 C C . ASP A 1 283 ? 5.859 3.953 9.360 1.00 81.75 283 ASP A C 1
ATOM 2202 O O . ASP A 1 283 ? 6.401 2.929 9.782 1.00 81.75 283 ASP A O 1
ATOM 2206 N N . VAL A 1 284 ? 4.672 3.940 8.757 1.00 74.50 284 VAL A N 1
ATOM 2207 C CA . VAL A 1 284 ? 3.876 2.730 8.525 1.00 74.50 284 VAL A CA 1
ATOM 2208 C C . VAL A 1 284 ? 4.633 1.726 7.646 1.00 74.50 284 VAL A C 1
ATOM 2210 O O . VAL A 1 284 ? 4.477 0.521 7.843 1.00 74.50 284 VAL A O 1
ATOM 2213 N N . ASP A 1 285 ? 5.506 2.197 6.748 1.00 73.56 285 ASP A N 1
ATOM 2214 C CA . ASP A 1 285 ? 6.322 1.341 5.878 1.00 73.56 285 ASP A CA 1
ATOM 2215 C C . ASP A 1 285 ? 7.458 0.631 6.643 1.00 73.56 285 ASP A C 1
ATOM 2217 O O . ASP A 1 285 ? 7.982 -0.382 6.174 1.00 73.56 285 ASP A O 1
ATOM 2221 N N . ALA A 1 286 ? 7.832 1.130 7.827 1.00 80.62 286 ALA A N 1
ATOM 2222 C CA . ALA A 1 286 ? 8.860 0.540 8.686 1.00 80.62 286 ALA A CA 1
ATOM 2223 C C . ALA A 1 286 ? 8.305 -0.469 9.713 1.00 80.62 286 ALA A C 1
ATOM 2225 O O . ALA A 1 286 ? 9.080 -1.124 10.417 1.00 80.62 286 ALA A O 1
ATOM 2226 N N . LEU A 1 287 ? 6.980 -0.599 9.830 1.00 75.25 287 LEU A N 1
ATOM 2227 C CA . LEU A 1 287 ? 6.338 -1.514 10.773 1.00 75.25 287 LEU A CA 1
ATOM 2228 C C . LEU A 1 287 ? 6.305 -2.956 10.260 1.00 75.25 287 LEU A C 1
ATOM 2230 O O . LEU A 1 287 ? 6.278 -3.220 9.061 1.00 75.25 287 LEU A O 1
ATOM 2234 N N . SER A 1 288 ? 6.243 -3.912 11.190 1.00 78.31 288 SER A N 1
ATOM 2235 C CA . SER A 1 288 ? 5.976 -5.304 10.834 1.00 78.31 288 SER A CA 1
ATOM 2236 C C . SER A 1 288 ? 4.540 -5.474 10.333 1.00 78.31 288 SER A C 1
ATOM 2238 O O . SER A 1 288 ? 3.607 -4.863 10.860 1.00 78.31 288 SER A O 1
ATOM 2240 N N . ASP A 1 289 ? 4.344 -6.374 9.366 1.00 75.44 289 ASP A N 1
ATOM 2241 C CA . ASP A 1 289 ? 3.025 -6.715 8.815 1.00 75.44 289 ASP A CA 1
ATOM 2242 C C . ASP A 1 289 ? 1.991 -7.044 9.902 1.00 75.44 289 ASP A C 1
ATOM 2244 O O . ASP A 1 289 ? 0.800 -6.768 9.746 1.00 75.44 289 ASP A O 1
ATOM 2248 N N . ASP A 1 290 ? 2.426 -7.632 11.017 1.00 80.31 290 ASP A N 1
ATOM 2249 C CA . ASP A 1 290 ? 1.574 -8.004 12.148 1.00 80.31 290 ASP A CA 1
ATOM 2250 C C . ASP A 1 290 ? 1.029 -6.811 12.924 1.00 80.31 290 ASP A C 1
ATOM 2252 O O . ASP A 1 290 ? -0.053 -6.916 13.495 1.00 80.31 290 ASP A O 1
ATOM 2256 N N . ALA A 1 291 ? 1.705 -5.664 12.879 1.00 83.25 291 ALA A N 1
ATOM 2257 C CA . ALA A 1 291 ? 1.234 -4.429 13.490 1.00 83.25 291 ALA A CA 1
ATOM 2258 C C . ALA A 1 291 ? 0.267 -3.637 12.593 1.00 83.25 291 ALA A C 1
ATOM 2260 O O . ALA A 1 291 ? -0.382 -2.712 13.088 1.00 83.25 291 ALA A O 1
ATOM 2261 N N . LEU A 1 292 ? 0.144 -3.986 11.305 1.00 85.94 292 LEU A N 1
ATOM 2262 C CA . LEU A 1 292 ? -0.661 -3.264 10.315 1.00 85.94 292 LEU A CA 1
ATOM 2263 C C . LEU A 1 292 ? -2.098 -3.775 10.220 1.00 85.94 292 LEU A C 1
ATOM 2265 O O . LEU A 1 292 ? -2.378 -4.970 10.342 1.00 85.94 292 LEU A O 1
ATOM 2269 N N . CYS A 1 293 ? -3.027 -2.856 9.967 1.00 87.12 293 CYS A N 1
ATOM 2270 C CA . CYS A 1 293 ? -4.420 -3.154 9.669 1.00 87.12 293 CYS A CA 1
ATOM 2271 C C . CYS A 1 293 ? -4.500 -4.139 8.498 1.00 87.12 293 CYS A C 1
ATOM 2273 O O . CYS A 1 293 ? -3.991 -3.878 7.410 1.00 87.12 293 CYS A O 1
ATOM 2275 N N . LYS A 1 294 ? -5.185 -5.264 8.700 1.00 83.44 294 LYS A N 1
ATOM 2276 C CA . LYS A 1 294 ? -5.303 -6.327 7.695 1.00 83.44 294 LYS A CA 1
ATOM 2277 C C . LYS A 1 294 ? -6.282 -5.986 6.566 1.00 83.44 294 LYS A C 1
ATOM 2279 O O . LYS A 1 294 ? -6.306 -6.685 5.560 1.00 83.44 294 LYS A O 1
ATOM 2284 N N . ILE A 1 295 ? -7.055 -4.907 6.714 1.00 82.19 295 ILE A N 1
ATOM 2285 C CA . ILE A 1 295 ? -7.989 -4.417 5.693 1.00 82.19 295 ILE A CA 1
ATOM 2286 C C . ILE A 1 295 ? -7.279 -3.420 4.767 1.00 82.19 295 ILE A C 1
ATOM 2288 O O . ILE A 1 295 ? -6.998 -3.752 3.612 1.00 82.19 295 ILE A O 1
ATOM 2292 N N . CYS A 1 296 ? -6.941 -2.221 5.258 1.00 79.25 296 CYS A N 1
ATOM 2293 C CA . CYS A 1 296 ? -6.294 -1.208 4.418 1.00 79.25 296 CYS A CA 1
ATOM 2294 C C . CYS A 1 296 ? -4.810 -1.497 4.170 1.00 79.25 296 CYS A C 1
ATOM 2296 O O . CYS A 1 296 ? -4.353 -1.320 3.050 1.00 79.25 296 CYS A O 1
ATOM 2298 N N . CYS A 1 297 ? -4.087 -2.024 5.161 1.00 81.81 297 CYS A N 1
ATOM 2299 C CA . CYS A 1 297 ? -2.618 -2.099 5.177 1.00 81.81 297 CYS A CA 1
ATOM 2300 C C . CYS A 1 297 ? -1.908 -0.733 5.187 1.00 81.81 297 CYS A C 1
ATOM 2302 O O . CYS A 1 297 ? -0.695 -0.693 5.037 1.00 81.81 297 CYS A O 1
ATOM 2304 N N . ASP A 1 298 ? -2.650 0.350 5.433 1.00 82.19 298 ASP A N 1
ATOM 2305 C CA . ASP A 1 298 ? -2.151 1.734 5.393 1.00 82.19 298 ASP A CA 1
ATOM 2306 C C . ASP A 1 298 ? -2.125 2.398 6.780 1.00 82.19 298 ASP A C 1
ATOM 2308 O O . ASP A 1 298 ? -1.781 3.566 6.924 1.00 82.19 298 ASP A O 1
ATOM 2312 N N . ALA A 1 299 ? -2.544 1.670 7.815 1.00 85.38 299 ALA A N 1
ATOM 2313 C CA . ALA A 1 299 ? -2.623 2.166 9.181 1.00 85.38 299 ALA A CA 1
ATOM 2314 C C . ALA A 1 299 ? -2.299 1.051 10.173 1.00 85.38 299 ALA A C 1
ATOM 2316 O O . ALA A 1 299 ? -2.472 -0.134 9.875 1.00 85.38 299 ALA A O 1
ATOM 2317 N N . VAL A 1 300 ? -1.881 1.431 11.376 1.00 88.19 300 VAL A N 1
ATOM 2318 C CA . VAL A 1 300 ? -1.632 0.487 12.467 1.00 88.19 300 VAL A CA 1
ATOM 2319 C C . VAL A 1 300 ? -2.924 -0.152 12.968 1.00 88.19 300 VAL A C 1
ATOM 2321 O O . VAL A 1 300 ? -4.000 0.446 12.937 1.00 88.19 300 VAL A O 1
ATOM 2324 N N . GLN A 1 301 ? -2.820 -1.380 13.466 1.00 91.19 301 GLN A N 1
ATOM 2325 C CA . GLN A 1 301 ? -3.883 -1.980 14.262 1.00 91.19 301 GLN A CA 1
ATOM 2326 C C . GLN A 1 301 ? -4.017 -1.212 15.571 1.00 91.19 301 GLN A C 1
ATOM 2328 O O . GLN A 1 301 ? -3.062 -1.130 16.348 1.00 91.19 301 GLN A O 1
ATOM 2333 N N . ASN A 1 302 ? -5.208 -0.671 15.792 1.00 90.50 302 ASN A N 1
ATOM 2334 C CA . ASN A 1 302 ? -5.575 0.053 17.004 1.00 90.50 302 ASN A CA 1
ATOM 2335 C C . ASN A 1 302 ? -7.061 -0.114 17.355 1.00 90.50 302 ASN A C 1
ATOM 2337 O O . ASN A 1 302 ? -7.598 0.652 18.150 1.00 90.50 302 ASN A O 1
ATOM 2341 N N . CYS A 1 303 ? -7.738 -1.106 16.772 1.00 91.81 303 CYS A N 1
ATOM 2342 C CA . CYS A 1 303 ? -9.149 -1.382 17.007 1.00 91.81 303 CYS A CA 1
ATOM 2343 C C . CYS A 1 303 ? -9.341 -2.804 17.536 1.00 91.81 303 CYS A C 1
ATOM 2345 O O . CYS A 1 303 ? -9.058 -3.773 16.828 1.00 91.81 303 CYS A O 1
ATOM 2347 N N . VAL A 1 304 ? -9.846 -2.916 18.765 1.00 92.38 304 VAL A N 1
ATOM 2348 C CA . VAL A 1 304 ? -10.284 -4.182 19.362 1.00 92.38 304 VAL A CA 1
ATOM 2349 C C . VAL A 1 304 ? -11.794 -4.308 19.205 1.00 92.38 304 VAL A C 1
ATOM 2351 O O . VAL A 1 304 ? -12.546 -3.383 19.530 1.00 92.38 304 VAL A O 1
ATOM 2354 N N . ILE A 1 305 ? -12.232 -5.471 18.730 1.00 90.56 305 ILE A N 1
ATOM 2355 C CA . ILE A 1 305 ? -13.641 -5.863 18.700 1.00 90.56 305 ILE A CA 1
ATOM 2356 C C . ILE A 1 305 ? -13.951 -6.515 20.049 1.00 90.56 305 ILE A C 1
ATOM 2358 O O . ILE A 1 305 ? -13.391 -7.563 20.370 1.00 90.56 305 ILE A O 1
ATOM 2362 N N . LEU A 1 306 ? -14.786 -5.872 20.866 1.00 80.38 306 LEU A N 1
ATOM 2363 C CA . LEU A 1 306 ? -15.190 -6.439 22.153 1.00 80.38 306 LEU A CA 1
ATOM 2364 C C . LEU A 1 306 ? -16.052 -7.692 21.962 1.00 80.38 306 LEU A C 1
ATOM 2366 O O . LEU A 1 306 ? -16.611 -7.912 20.891 1.00 80.38 306 LEU A O 1
ATOM 2370 N N . ASP A 1 307 ? -16.089 -8.506 23.014 1.00 77.94 307 ASP A N 1
ATOM 2371 C CA . ASP A 1 307 ? -16.624 -9.872 23.099 1.00 77.94 307 ASP A CA 1
ATOM 2372 C C . ASP A 1 307 ? -15.731 -10.935 22.447 1.00 77.94 307 ASP A C 1
ATOM 2374 O O . ASP A 1 307 ? -15.351 -11.891 23.123 1.00 77.94 307 ASP A O 1
ATOM 2378 N N . CYS A 1 308 ? -15.253 -10.722 21.217 1.00 84.88 308 CYS A N 1
ATOM 2379 C CA . CYS A 1 308 ? -14.357 -11.687 20.563 1.00 84.88 308 CYS A CA 1
ATOM 2380 C C . CYS A 1 308 ? -12.855 -11.385 20.733 1.00 84.88 308 CYS A C 1
ATOM 2382 O O . CYS A 1 308 ? -12.014 -12.233 20.440 1.00 84.88 308 CYS A O 1
ATOM 2384 N N . GLY A 1 309 ? -12.490 -10.172 21.164 1.00 85.12 309 GLY A N 1
ATOM 2385 C CA . GLY A 1 309 ? -11.116 -9.762 21.491 1.00 85.12 309 GLY A CA 1
ATOM 2386 C C . GLY A 1 309 ? -10.163 -9.595 20.300 1.00 85.12 309 GLY A C 1
ATOM 2387 O O . GLY A 1 309 ? -9.004 -9.224 20.488 1.00 85.12 309 GLY A O 1
ATOM 2388 N N . HIS A 1 310 ? -10.616 -9.841 19.070 1.00 88.00 310 HIS A N 1
ATOM 2389 C CA . HIS A 1 310 ? -9.761 -9.774 17.890 1.00 88.00 310 HIS A CA 1
ATOM 2390 C C . HIS A 1 310 ? -9.350 -8.334 17.562 1.00 88.00 310 HIS A C 1
ATOM 2392 O O . HIS A 1 310 ? -10.184 -7.431 17.456 1.00 88.00 310 HIS A O 1
ATOM 2398 N N . MET A 1 311 ? -8.050 -8.151 17.326 1.00 91.00 311 MET A N 1
ATOM 2399 C CA . MET A 1 311 ? -7.442 -6.893 16.908 1.00 91.00 311 MET A CA 1
ATOM 2400 C C . MET A 1 311 ? -6.738 -7.102 15.568 1.00 91.00 311 MET A C 1
ATOM 2402 O O . MET A 1 311 ? -5.617 -7.590 15.516 1.00 91.00 311 MET A O 1
ATOM 2406 N N . SER A 1 312 ? -7.417 -6.786 14.468 1.00 87.19 312 SER A N 1
ATOM 2407 C CA . SER A 1 312 ? -6.872 -6.967 13.112 1.00 87.19 312 SER A CA 1
ATOM 2408 C C . SER A 1 312 ? -7.051 -5.744 12.219 1.00 87.19 312 SER A C 1
ATOM 2410 O O . SER A 1 312 ? -6.617 -5.745 11.068 1.00 87.19 312 SER A O 1
ATOM 2412 N N . THR A 1 313 ? -7.673 -4.678 12.725 1.00 90.56 313 THR A N 1
ATOM 2413 C CA . THR A 1 313 ? -8.039 -3.504 11.928 1.00 90.56 313 THR A CA 1
ATOM 2414 C C . THR A 1 313 ? -7.587 -2.207 12.595 1.00 90.56 313 THR A C 1
ATOM 2416 O O . THR A 1 313 ? -7.361 -2.155 13.806 1.00 90.56 313 THR A O 1
ATOM 2419 N N . CYS A 1 314 ? -7.431 -1.151 11.796 1.00 92.19 314 CYS A N 1
ATOM 2420 C CA . CYS A 1 314 ? -7.447 0.213 12.311 1.00 92.19 314 CYS A CA 1
ATOM 2421 C C . CYS A 1 314 ? -8.894 0.632 12.614 1.00 92.19 314 CYS A C 1
ATOM 2423 O O . CYS A 1 314 ? -9.838 0.052 12.068 1.00 92.19 314 CYS A O 1
ATOM 2425 N N . MET A 1 315 ? -9.076 1.667 13.434 1.00 91.56 315 MET A N 1
ATOM 2426 C CA . MET A 1 315 ? -10.404 2.159 13.820 1.00 91.56 315 MET A CA 1
ATOM 2427 C C . MET A 1 315 ? -11.298 2.518 12.631 1.00 91.56 315 MET A C 1
ATOM 2429 O O . MET A 1 315 ? -12.485 2.202 12.660 1.00 91.56 315 MET A O 1
ATOM 2433 N N . ASP A 1 316 ? -10.750 3.113 11.573 1.00 91.44 316 ASP A N 1
ATOM 2434 C CA . ASP A 1 316 ? -11.546 3.518 10.408 1.00 91.44 316 ASP A CA 1
ATOM 2435 C C . ASP A 1 316 ? -12.062 2.314 9.621 1.00 91.44 316 ASP A C 1
ATOM 2437 O O . ASP A 1 316 ? -13.216 2.284 9.190 1.00 91.44 316 ASP A O 1
ATOM 2441 N N . CYS A 1 317 ? -11.220 1.289 9.458 1.00 91.81 317 CYS A N 1
ATOM 2442 C CA . CYS A 1 317 ? -11.633 0.037 8.833 1.00 91.81 317 CYS A CA 1
ATOM 2443 C C . CYS A 1 317 ? -12.638 -0.712 9.715 1.00 91.81 317 CYS A C 1
ATOM 2445 O O . CYS A 1 317 ? -13.616 -1.240 9.192 1.00 91.81 317 CYS A O 1
ATOM 2447 N N . GLY A 1 318 ? -12.441 -0.705 11.038 1.00 92.38 318 GLY A N 1
ATOM 2448 C CA . GLY A 1 318 ? -13.389 -1.260 12.001 1.00 92.38 318 GLY A CA 1
ATOM 2449 C C . GLY A 1 318 ? -14.772 -0.608 11.899 1.00 92.38 318 GLY A C 1
ATOM 2450 O O . GLY A 1 318 ? -15.764 -1.324 11.779 1.00 92.38 318 GLY A O 1
ATOM 2451 N N . LYS A 1 319 ? -14.850 0.733 11.874 1.00 92.00 319 LYS A N 1
ATOM 2452 C CA . LYS A 1 319 ? -16.113 1.490 11.728 1.00 92.00 319 LYS A CA 1
ATOM 2453 C C . LYS A 1 319 ? -16.846 1.121 10.435 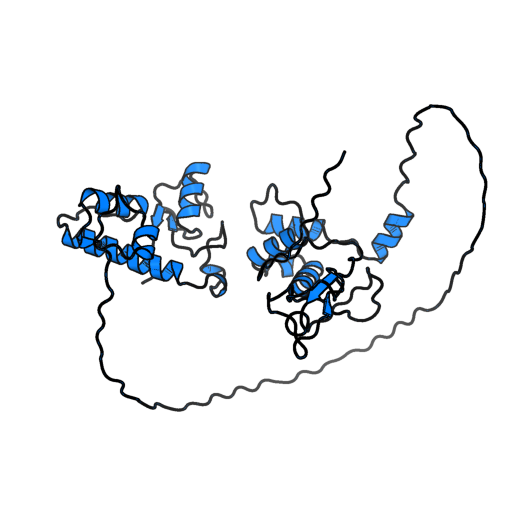1.00 92.00 319 LYS A C 1
ATOM 2455 O O . LYS A 1 319 ? -17.995 0.692 10.486 1.00 92.00 319 LYS A O 1
ATOM 2460 N N . LYS A 1 320 ? -16.152 1.188 9.292 1.00 92.19 320 LYS A N 1
ATOM 2461 C CA . LYS A 1 320 ? -16.721 0.832 7.978 1.00 92.19 320 LYS A CA 1
ATOM 2462 C C . LYS A 1 320 ? -17.229 -0.609 7.936 1.00 92.19 320 LYS A C 1
ATOM 2464 O O . LYS A 1 320 ? -18.264 -0.892 7.345 1.00 92.19 320 LYS A O 1
ATOM 2469 N N . MET A 1 321 ? -16.502 -1.528 8.564 1.00 91.00 321 MET A N 1
ATOM 2470 C CA . MET A 1 321 ? -16.886 -2.936 8.657 1.00 91.00 321 MET A CA 1
ATOM 2471 C C . MET A 1 321 ? -18.120 -3.143 9.545 1.00 91.00 321 MET A C 1
ATOM 2473 O O . MET A 1 321 ? -19.013 -3.906 9.167 1.00 91.00 321 MET A O 1
ATOM 2477 N N . GLN A 1 322 ? -18.196 -2.441 10.681 1.00 92.69 322 GLN A N 1
ATOM 2478 C CA . GLN A 1 322 ? -19.365 -2.445 11.562 1.00 92.69 322 GLN A CA 1
ATOM 2479 C C . GLN A 1 322 ? -20.618 -1.950 10.826 1.00 92.69 322 GLN A C 1
ATOM 2481 O O . GLN A 1 322 ? -21.670 -2.568 10.933 1.00 92.69 322 GLN A O 1
ATOM 2486 N N . GLU A 1 323 ? -20.489 -0.893 10.024 1.00 89.88 323 GLU A N 1
ATOM 2487 C CA . GLU A 1 323 ? -21.587 -0.331 9.226 1.00 89.88 323 GLU A CA 1
ATOM 2488 C C . GLU A 1 323 ? -21.998 -1.222 8.042 1.00 89.88 323 GLU A C 1
ATOM 2490 O O . GLU A 1 323 ? -23.179 -1.301 7.715 1.00 89.88 323 GLU A O 1
ATOM 2495 N N . ALA A 1 324 ? -21.045 -1.899 7.389 1.00 87.31 324 ALA A N 1
ATOM 2496 C CA . ALA A 1 324 ? -21.311 -2.658 6.167 1.00 87.31 324 ALA A CA 1
ATOM 2497 C C . ALA A 1 324 ? -21.870 -4.069 6.411 1.00 87.31 324 ALA A C 1
ATOM 2499 O O . ALA A 1 324 ? -22.795 -4.491 5.719 1.00 87.31 324 ALA A O 1
ATOM 2500 N N . ARG A 1 325 ? -21.268 -4.831 7.334 1.00 88.06 325 ARG A N 1
ATOM 2501 C CA . ARG A 1 325 ? -21.640 -6.237 7.610 1.00 88.06 325 ARG A CA 1
ATOM 2502 C C . ARG A 1 325 ? -21.851 -6.543 9.088 1.00 88.06 325 ARG A C 1
ATOM 2504 O O . ARG A 1 325 ? -22.504 -7.527 9.395 1.00 88.06 325 ARG A O 1
ATOM 2511 N N . ASN A 1 326 ? -21.322 -5.711 9.984 1.00 91.56 326 ASN A N 1
ATOM 2512 C CA . ASN A 1 326 ? -21.418 -5.888 11.432 1.00 91.56 326 ASN A CA 1
ATOM 2513 C C . ASN A 1 326 ? -20.861 -7.227 11.966 1.00 91.56 326 ASN A C 1
ATOM 2515 O O . ASN A 1 326 ? -21.332 -7.742 12.977 1.00 91.56 326 ASN A O 1
ATOM 2519 N N . GLU A 1 327 ? -19.833 -7.777 11.316 1.00 90.19 327 GLU A N 1
ATOM 2520 C CA . GLU A 1 327 ? -19.203 -9.057 11.671 1.00 90.19 327 GLU A CA 1
ATOM 2521 C C . GLU A 1 327 ? -17.685 -8.907 11.825 1.00 90.19 327 GLU A C 1
ATOM 2523 O O . GLU A 1 327 ? -17.030 -8.208 11.048 1.00 90.19 327 GLU A O 1
ATOM 2528 N N . CYS A 1 328 ? -17.108 -9.592 12.813 1.00 84.00 328 CYS A N 1
ATOM 2529 C CA . CYS A 1 328 ? -15.666 -9.679 13.005 1.00 84.00 328 CYS A CA 1
ATOM 2530 C C . CYS A 1 328 ? -15.004 -10.378 11.804 1.00 84.00 328 CYS A C 1
ATOM 2532 O O . CYS A 1 328 ? -15.414 -11.480 11.439 1.00 84.00 328 CYS A O 1
ATOM 2534 N N . PRO A 1 329 ? -13.912 -9.839 11.234 1.00 83.38 329 PRO A N 1
ATOM 2535 C CA . PRO A 1 329 ? -13.300 -10.411 10.038 1.00 83.38 329 PRO A CA 1
ATOM 2536 C C . PRO A 1 329 ? -12.500 -11.685 10.344 1.00 83.38 329 PRO A C 1
ATOM 2538 O O . PRO A 1 329 ? -12.034 -12.346 9.422 1.00 83.38 329 PRO A O 1
ATOM 2541 N N . ILE A 1 330 ? -12.312 -12.016 11.627 1.00 84.69 330 ILE A N 1
ATOM 2542 C CA . ILE A 1 330 ? -11.564 -13.197 12.067 1.00 84.69 330 ILE A CA 1
ATOM 2543 C C . ILE A 1 330 ? -12.511 -14.343 12.423 1.00 84.69 330 ILE A C 1
ATOM 2545 O O . ILE A 1 330 ? -12.405 -15.428 11.862 1.00 84.69 330 ILE A O 1
ATOM 2549 N N . CYS A 1 331 ? -13.455 -14.102 13.333 1.00 85.88 331 CYS A N 1
ATOM 2550 C CA . CYS A 1 331 ? -14.338 -15.144 13.867 1.00 85.88 331 CYS A CA 1
ATOM 2551 C C . CYS A 1 331 ? -15.793 -15.044 13.392 1.00 85.88 331 CYS A C 1
ATOM 2553 O O . CYS A 1 331 ? -16.583 -15.927 13.706 1.00 85.88 331 CYS A O 1
ATOM 2555 N N . ARG A 1 332 ? -16.150 -13.997 12.633 1.00 87.75 332 ARG A N 1
ATOM 2556 C CA . ARG A 1 332 ? -17.511 -13.720 12.131 1.00 87.75 332 ARG A CA 1
ATOM 2557 C C . ARG A 1 332 ? -18.567 -13.464 13.209 1.00 87.75 332 ARG A C 1
ATOM 2559 O O . ARG A 1 332 ? -19.745 -13.356 12.896 1.00 87.75 332 ARG A O 1
ATOM 2566 N N . GLU A 1 333 ? -18.156 -13.312 14.464 1.00 87.00 333 GLU A N 1
ATOM 2567 C CA . GLU A 1 333 ? -19.044 -12.890 15.545 1.00 87.00 333 GLU A CA 1
ATOM 2568 C C . GLU A 1 333 ? -19.517 -11.444 15.340 1.00 87.00 333 GLU A C 1
ATOM 2570 O O . GLU A 1 333 ? -18.779 -10.609 14.804 1.00 87.00 333 GLU A O 1
ATOM 2575 N N . THR A 1 334 ? -20.751 -11.142 15.746 1.00 93.12 334 THR A N 1
ATOM 2576 C CA . THR A 1 334 ? -21.341 -9.809 15.594 1.00 93.12 334 THR A CA 1
ATOM 2577 C C . THR A 1 334 ? -20.552 -8.762 16.378 1.00 93.12 334 THR A C 1
ATOM 2579 O O . THR A 1 334 ? -20.212 -8.956 17.543 1.00 93.12 334 THR A O 1
ATOM 2582 N N . ILE A 1 335 ? -20.278 -7.615 15.755 1.00 91.38 335 ILE A N 1
ATOM 2583 C CA . ILE A 1 335 ? -19.524 -6.531 16.392 1.00 91.38 335 ILE A CA 1
ATOM 2584 C C . ILE A 1 335 ? -20.446 -5.756 17.336 1.00 91.38 335 ILE A C 1
ATOM 2586 O O . ILE A 1 335 ? -21.140 -4.821 16.934 1.00 91.38 335 ILE A O 1
ATOM 2590 N N . VAL A 1 336 ? -20.405 -6.094 18.623 1.00 89.56 336 VAL A N 1
ATOM 2591 C CA . VAL A 1 336 ? -21.161 -5.363 19.651 1.00 89.56 336 VAL A CA 1
ATOM 2592 C C . VAL A 1 336 ? -20.551 -3.985 19.898 1.00 89.56 336 VAL A C 1
ATOM 2594 O O . VAL A 1 336 ? -21.253 -2.971 19.916 1.00 89.56 336 VAL A O 1
ATOM 2597 N N . LYS A 1 337 ? -19.225 -3.913 20.062 1.00 89.56 337 LYS A N 1
ATOM 2598 C CA . LYS A 1 337 ? -18.532 -2.654 20.349 1.00 89.56 337 LYS A CA 1
ATOM 2599 C C . LYS A 1 337 ? -17.103 -2.659 19.817 1.00 89.56 337 LYS A C 1
ATOM 2601 O O . LYS A 1 337 ? -16.354 -3.610 20.005 1.00 89.56 337 LYS A O 1
ATOM 2606 N N . LEU A 1 338 ? -16.720 -1.546 19.196 1.00 91.25 338 LEU A N 1
ATOM 2607 C CA . LEU A 1 338 ? -15.337 -1.260 18.816 1.00 91.25 338 LEU A CA 1
ATOM 2608 C C . LEU A 1 338 ? -14.704 -0.360 19.867 1.00 91.25 338 LEU A C 1
ATOM 2610 O O . LEU A 1 338 ? -15.303 0.651 20.243 1.00 91.25 338 LEU A O 1
ATOM 2614 N N . VAL A 1 339 ? -13.494 -0.701 20.293 1.00 89.31 339 VAL A N 1
ATOM 2615 C CA . VAL A 1 339 ? -12.697 0.106 21.219 1.00 89.31 339 VAL A CA 1
ATOM 2616 C C . VAL A 1 339 ? -11.366 0.440 20.572 1.00 89.31 339 VAL A C 1
ATOM 2618 O O . VAL A 1 339 ? -10.663 -0.450 20.089 1.00 89.31 339 VAL A O 1
ATOM 2621 N N . ARG A 1 340 ? -11.014 1.730 20.588 1.00 87.50 340 ARG A N 1
ATOM 2622 C CA . ARG A 1 340 ? -9.670 2.158 20.205 1.00 87.50 340 ARG A CA 1
ATOM 2623 C C . ARG A 1 340 ? -8.696 1.823 21.322 1.00 87.50 340 ARG A C 1
ATOM 2625 O O . ARG A 1 340 ? -8.925 2.200 22.471 1.00 87.50 340 ARG A O 1
ATOM 2632 N N . VAL A 1 341 ? -7.612 1.142 20.979 1.00 86.06 341 VAL A N 1
ATOM 2633 C CA . VAL A 1 341 ? -6.497 0.878 21.889 1.00 86.06 341 VAL A CA 1
ATOM 2634 C C . VAL A 1 341 ? -5.312 1.752 21.519 1.00 86.06 341 VAL A C 1
ATOM 2636 O O . VAL A 1 341 ? -5.002 1.930 20.345 1.00 86.06 341 VAL A O 1
ATOM 2639 N N . TYR A 1 342 ? -4.649 2.284 22.538 1.00 79.88 342 TYR A N 1
ATOM 2640 C CA . TYR A 1 342 ? -3.433 3.072 22.394 1.00 79.88 342 TYR A CA 1
ATOM 2641 C C . TYR A 1 342 ? -2.290 2.247 22.978 1.00 79.88 342 TYR A C 1
ATOM 2643 O O . TYR A 1 342 ? -2.419 1.729 24.092 1.00 79.88 342 TYR A O 1
ATOM 2651 N N . ARG A 1 343 ? -1.214 2.063 22.208 1.00 67.69 343 ARG A N 1
ATOM 2652 C CA . ARG A 1 343 ? -0.003 1.396 22.704 1.00 67.69 343 ARG A CA 1
ATOM 2653 C C . ARG A 1 343 ? 0.610 2.272 23.807 1.00 67.69 343 ARG A C 1
ATOM 2655 O O . ARG A 1 343 ? 0.531 3.493 23.716 1.00 67.69 343 ARG A O 1
ATOM 2662 N N . ALA A 1 344 ? 1.096 1.635 24.870 1.00 50.00 344 ALA A N 1
ATOM 2663 C CA . ALA A 1 344 ? 1.669 2.293 26.046 1.00 50.00 344 ALA A CA 1
ATOM 2664 C C . ALA A 1 344 ? 3.193 2.347 25.974 1.00 50.00 344 ALA A C 1
ATOM 2666 O O . ALA A 1 344 ? 3.768 1.435 25.329 1.00 50.00 344 ALA A O 1
#

Sequence (344 aa):
MSDNSSFDSDGPGTTFHAPLSHSIPKLKLFGPAKHCAGCGKKFSLIRLKYNCKNCGNVVCNRCSENRFDLTRFGHFNPARVCDICCQALNISSMSRNELCKLTTKTLRDFIMAFDLPRKNIIEKSDIIDIIISNRPMPERNEIYFRANIPIAKPENGSNDDGVANGNNSNHQGNRSTYNTSSNDINENQQFRNSSSSRTHASQTSNHTTTSSQPELNNNIPVGTPSIEDIVKNKYNVSKLSIKSLKEILMENRVDFSGIVEKSELISKVNRVVEATKEELATDVDALSDDALCKICCDAVQNCVILDCGHMSTCMDCGKKMQEARNECPICRETIVKLVRVYRA

Organism: NCBI:txid144530

Secondary structure (DSSP, 8-state):
----------STT----PPPPSSPPPPPPTTT--B-TTT-PBP-SSS--EE-TTT--EE-GGG---EE--GGGT-SSPEE--HHHHHHHHHHH--HHHHTTS-HHHHHHHHHHTT---SS--SHHHHHHHHHHTPPPPHHHHHHHHHHS--PPPP-------------------------------------------------------------B-PPPSS---HHHHHHHTB-GGGS-HHHHHHHHHHTT---TT---HHHHHHHHHHHHHHHHHHHHS-GGGS-GGGB-TTTSSSB--EEETTT----B-HHHHHHHHHHT-B-TTT--B---EEE----

pLDDT: mean 73.55, std 24.33, range [25.23, 97.19]

Radius of gyration: 30.05 Å; chains: 1; bounding box: 54×63×95 Å

InterPro domains:
  IPR000306 FYVE zinc finger [PF01363] (33-89)
  IPR000306 FYVE zinc finger [SM00064] (22-91)
  IPR001841 Zinc finger, RING-type [PS50089] (293-332)
  IPR001841 Zinc finger, RING-type [SM00184] (293-331)
  IPR011011 Zinc finger, FYVE/PHD-type [SSF57903] (32-90)
  IPR013083 Zinc finger, RING/FYVE/PHD-type [G3DSA:3.30.40.10] (26-93)
  IPR013083 Zinc finger, RING/FYVE/PHD-type [G3DSA:3.30.40.10] (282-343)
  IPR017455 Zinc finger, FYVE-related [PS50178] (30-90)
  IPR036361 SAP domain superfamily [G3DSA:1.10.720.30] (232-281)
  IPR051728 RING-FYVE domain-containing E3 ubiquitin-protein ligase [PTHR14879] (36-343)
  IPR055111 RNF34/RFFL, HeH domain [PF22968] (231-279)

Foldseek 3Di:
DDDDDDPPPPDADPLDQDAFDPDFADADDPVPDQAANHGRHGADPVFDWDAARRHNGTHTCVQWVDFDDPVVNVDPDTGTHGPLVVLLVVLLPDDLVVLVVDFLVSLVSNCNNNVFDDPPDDDSSVSSVSSNVPRDDDPVVVVVCVVPPPPPDPPPPDDDDDDDDDDDDDDDDDDDDDDDDDDDDDDDDDDDDDDDDDDDDDDDDDDDDDDDDDDADDDDDPDQDALVCCLVRNHDLLNDDPVSLVVNCVVQQHDPPPDDDPVVSSVVSVVVSVLVNVQVVDPLVPDDSQQAAPPPSPGGFFKAQPPVRDTRHDPVVVVVCCVPPQADSPPRDGRPGIHGHGDD